Protein AF-A0A9D2JQI9-F1 (afdb_monomer)

Sequence (299 aa):
MRRACGLTAAQIVGAAPADQSVIAAEGVASFRVGSALSEFVYFKNVTFGDKVVTEGKKGYYTYTMTGTGTEVLTATAGEKTASITLVYEGAPTLDGTVSADEYEHSFSFSTAGAGKDDNDYATVTIDWIERTDAIYIAFKVSENTAKTLTNAGSGNQGTAGVNFVISNAGFETADYYRAYASGLARSRYDFGGGSYVPGTPAALDNMKGSEALPASGETATGITEYVLEWKISFADFGVDSADGLYFLFGWINSGSADRVYDKTDGTVKSTDSVIATLDNYLTIADMLALEAAQAGQEA

Foldseek 3Di:
DDDPPDDDPVNLVVWAFEADEFEDEQQKTKDFRATPVDPLRGAAPWDFPPADWDADPPRIIIHGHPDQAWDWTWTDRPPHTYIYIYGYDYQADQQFDDDPVNADFKFKAKQQPVAPDRQFIKIWMWGWHWHQFWIKIKIKIFTSDKWKFDQDDWDDDTFAFKKKWKAQPALQQIWIWTAHLLQWIFIDGGPPDDDDGTDRTDHDPFKGHHNPDDNHDDMDIRHRIIMIMGIDGCVVRVHRTLQSMWMWIFGRHDPDATWTQFLVVRHIDHCVVRSRGSNRTDGPVSSVVNRVVVVVVVD

Secondary structure (DSSP, 8-state):
-----PPPHHHHHH-----EEEEEETTEEEEEEEETTEEEEEESS-B-TTS--EE-GGGEEEEE-SSSSEEEEEEEETTEEEEEEEEEE-----SS---TTS-SEEEEEE-TTSSSSTT--EEEEEEEEE-SSEEEEEEEEEEEEEEEEE-SSSSS---SEEEEEEESS-GGG-EEEEEETTSEEEEE---SSPPP-----EE-TTEEE-TTS-SSS-EEEEEEEEEEEEEEEGGGGT-SSGGG-EEEEEE--TTS--EEEETTTTEEEEHHHHTT-GGGSBPHHHHHHHHHHHHHHH-

Structure (mmCIF, N/CA/C/O backbone):
data_AF-A0A9D2JQI9-F1
#
_entry.id   AF-A0A9D2JQI9-F1
#
loop_
_atom_site.group_PDB
_atom_site.id
_atom_site.type_symbol
_atom_site.label_atom_id
_atom_site.label_alt_id
_atom_site.label_comp_id
_atom_site.label_asym_id
_atom_site.label_entity_id
_atom_site.label_seq_id
_atom_site.pdbx_PDB_ins_code
_atom_site.Cartn_x
_atom_site.Cartn_y
_atom_site.Cartn_z
_atom_site.occupancy
_atom_site.B_iso_or_equiv
_atom_site.auth_seq_id
_atom_site.auth_comp_id
_atom_site.auth_asym_id
_atom_site.auth_atom_id
_atom_site.pdbx_PDB_model_num
ATOM 1 N N . MET A 1 1 ? 9.012 -17.398 42.152 1.00 40.41 1 MET A N 1
ATOM 2 C CA . MET A 1 1 ? 7.658 -17.652 41.609 1.00 40.41 1 MET A CA 1
ATOM 3 C C . MET A 1 1 ? 6.702 -16.582 42.121 1.00 40.41 1 MET A C 1
ATOM 5 O O . MET A 1 1 ? 6.293 -16.648 43.274 1.00 40.41 1 MET A O 1
ATOM 9 N N . ARG A 1 2 ? 6.392 -15.561 41.312 1.00 39.78 2 ARG A N 1
ATOM 10 C CA . ARG A 1 2 ? 5.291 -14.632 41.611 1.00 39.78 2 ARG A CA 1
ATOM 11 C C . ARG A 1 2 ? 3.989 -15.363 41.272 1.00 39.78 2 ARG A C 1
ATOM 13 O O . ARG A 1 2 ? 3.844 -15.830 40.148 1.00 39.78 2 ARG A O 1
ATOM 20 N N . ARG A 1 3 ? 3.093 -15.539 42.247 1.00 41.78 3 ARG A N 1
ATOM 21 C CA . ARG A 1 3 ? 1.747 -16.073 41.993 1.00 41.78 3 ARG A CA 1
ATOM 22 C C . ARG A 1 3 ? 1.031 -15.111 41.046 1.00 41.78 3 ARG A C 1
ATOM 24 O O . ARG A 1 3 ? 0.985 -13.919 41.338 1.00 41.78 3 ARG A O 1
ATOM 31 N N . ALA A 1 4 ? 0.473 -15.624 39.952 1.00 45.72 4 ALA A N 1
ATOM 32 C CA . ALA A 1 4 ? -0.530 -14.896 39.189 1.00 45.72 4 ALA A CA 1
ATOM 33 C C . ALA A 1 4 ? -1.715 -14.637 40.133 1.00 45.72 4 ALA A C 1
ATOM 35 O O . ALA A 1 4 ? -2.399 -15.569 40.558 1.00 45.72 4 ALA A O 1
ATOM 36 N N . CYS A 1 5 ? -1.878 -13.389 40.563 1.00 55.09 5 CYS A N 1
ATOM 37 C CA . CYS A 1 5 ? -3.015 -12.977 41.370 1.00 55.09 5 CYS A CA 1
ATOM 38 C C . CYS A 1 5 ? -4.201 -12.830 40.412 1.00 55.09 5 CYS A C 1
ATOM 40 O O . CYS A 1 5 ? -4.263 -11.863 39.658 1.00 55.09 5 CYS A O 1
ATOM 42 N N . GLY A 1 6 ? -5.082 -13.832 40.363 1.00 71.44 6 GLY A N 1
ATOM 43 C CA . GLY A 1 6 ? -6.319 -13.742 39.589 1.00 71.44 6 GLY A CA 1
ATOM 44 C C . GLY A 1 6 ? -7.222 -12.635 40.138 1.00 71.44 6 GLY A C 1
ATOM 45 O O . GLY A 1 6 ? -7.263 -12.411 41.349 1.00 71.44 6 GLY A O 1
ATOM 46 N N . LEU A 1 7 ? -7.940 -11.944 39.250 1.00 79.94 7 LEU A N 1
ATOM 47 C CA . LEU A 1 7 ? -8.923 -10.931 39.635 1.00 79.94 7 LEU A CA 1
ATOM 48 C C . LEU A 1 7 ? -10.012 -11.560 40.513 1.00 79.94 7 LEU A C 1
ATOM 50 O O . LEU A 1 7 ? -10.577 -12.603 40.183 1.00 79.94 7 LEU A O 1
ATOM 54 N N . THR A 1 8 ? -10.322 -10.921 41.636 1.00 84.81 8 THR A N 1
ATOM 55 C CA . THR A 1 8 ? -11.419 -11.347 42.511 1.00 84.81 8 THR A CA 1
ATOM 56 C C . THR A 1 8 ? -12.768 -10.905 41.945 1.00 84.81 8 THR A C 1
ATOM 58 O O . THR A 1 8 ? -12.873 -9.880 41.271 1.00 84.81 8 THR A O 1
ATOM 61 N N . ALA A 1 9 ? -13.838 -11.630 42.284 1.00 79.75 9 ALA A N 1
ATOM 62 C CA . ALA A 1 9 ? -15.199 -11.243 41.907 1.00 79.75 9 ALA A CA 1
ATOM 63 C C . ALA A 1 9 ? -15.562 -9.827 42.396 1.00 79.75 9 ALA A C 1
ATOM 65 O O . ALA A 1 9 ? -16.211 -9.077 41.676 1.00 79.75 9 ALA A O 1
ATOM 66 N N . ALA A 1 10 ? -15.084 -9.429 43.580 1.00 83.19 10 ALA A N 1
ATOM 67 C CA . ALA A 1 10 ? -15.290 -8.084 44.112 1.00 83.19 10 ALA A CA 1
ATOM 68 C C . ALA A 1 10 ? -14.613 -7.002 43.253 1.00 83.19 10 ALA A C 1
ATOM 70 O O . ALA A 1 10 ? -15.207 -5.954 43.015 1.00 83.19 10 ALA A O 1
ATOM 71 N N . GLN A 1 11 ? -13.408 -7.267 42.735 1.00 85.12 11 GLN A N 1
ATOM 72 C CA . GLN A 1 11 ? -12.735 -6.358 41.801 1.00 85.12 11 GLN A CA 1
ATOM 73 C C . GLN A 1 11 ? -13.503 -6.247 40.480 1.00 85.12 11 GLN A C 1
ATOM 75 O O . GLN A 1 11 ? -13.670 -5.142 39.977 1.00 85.12 11 GLN A O 1
ATOM 80 N N . ILE A 1 12 ? -14.029 -7.358 39.954 1.00 82.94 12 ILE A N 1
ATOM 81 C CA . ILE A 1 12 ? -14.822 -7.358 38.714 1.00 82.94 12 ILE A CA 1
ATOM 82 C C . ILE A 1 12 ? -16.137 -6.586 38.899 1.00 82.94 12 ILE A C 1
ATOM 84 O O . ILE A 1 12 ? -16.488 -5.768 38.056 1.00 82.94 12 ILE A O 1
ATOM 88 N N . VAL A 1 13 ? -16.842 -6.781 40.017 1.00 82.94 13 VAL A N 1
ATOM 89 C CA . VAL A 1 13 ? -18.080 -6.039 40.334 1.00 82.94 13 VAL A CA 1
ATOM 90 C C . VAL A 1 13 ? -17.800 -4.547 40.553 1.00 82.94 13 VAL A C 1
ATOM 92 O O . VAL A 1 13 ? -18.602 -3.696 40.176 1.00 82.94 13 VAL A O 1
ATOM 95 N N . GLY A 1 14 ? -16.646 -4.213 41.133 1.00 84.06 14 GLY A N 1
ATOM 96 C CA . GLY A 1 14 ? -16.204 -2.835 41.343 1.00 84.06 14 GLY A CA 1
ATOM 97 C C . GLY A 1 14 ? -15.706 -2.121 40.082 1.00 84.06 14 GLY A C 1
ATOM 98 O O . GLY A 1 14 ? -15.517 -0.903 40.130 1.00 84.06 14 GLY A O 1
ATOM 99 N N . ALA A 1 15 ? -15.524 -2.833 38.965 1.00 90.44 15 ALA A N 1
ATOM 100 C CA . ALA A 1 15 ? -14.971 -2.299 37.724 1.00 90.44 15 ALA A CA 1
ATOM 101 C C . ALA A 1 15 ? -15.716 -1.049 37.241 1.00 90.44 15 ALA A C 1
ATOM 103 O O . ALA A 1 15 ? -16.944 -0.960 37.331 1.00 90.44 15 ALA A O 1
ATOM 104 N N . ALA A 1 16 ? -14.972 -0.084 36.710 1.00 93.81 16 ALA A N 1
ATOM 105 C CA . ALA A 1 16 ? -15.513 1.089 36.035 1.00 93.81 16 ALA A CA 1
ATOM 106 C C . ALA A 1 16 ? -15.131 1.049 34.550 1.00 93.81 16 ALA A C 1
ATOM 108 O O . ALA A 1 16 ? -14.051 0.533 34.241 1.00 93.81 16 ALA A O 1
ATOM 109 N N . PRO A 1 17 ? -15.992 1.559 33.649 1.00 96.38 17 PRO A N 1
ATOM 110 C CA . PRO A 1 17 ? -15.577 1.820 32.282 1.00 96.38 17 PRO A CA 1
ATOM 111 C C . PRO A 1 17 ? -14.404 2.807 32.303 1.00 96.38 17 PRO A C 1
ATOM 113 O O . PRO A 1 17 ? -14.346 3.682 33.168 1.00 96.38 17 PRO A O 1
ATOM 116 N N . ALA A 1 18 ? -13.454 2.626 31.394 1.00 96.31 18 ALA A N 1
ATOM 117 C CA . ALA A 1 18 ? -12.280 3.482 31.274 1.00 96.31 18 ALA A CA 1
ATOM 118 C C . ALA A 1 18 ? -12.330 4.299 29.983 1.00 96.31 18 ALA A C 1
ATOM 120 O O . ALA A 1 18 ? -12.855 3.831 28.970 1.00 96.31 18 ALA A O 1
ATOM 121 N N . ASP A 1 19 ? -11.770 5.508 30.037 1.00 97.19 19 ASP A N 1
ATOM 122 C CA . ASP A 1 19 ? -11.556 6.323 28.846 1.00 97.19 19 ASP A CA 1
ATOM 123 C C . ASP A 1 19 ? -10.611 5.595 27.883 1.00 97.19 19 ASP A C 1
ATOM 125 O O . ASP A 1 19 ? -9.640 4.961 28.309 1.00 97.19 19 ASP A O 1
ATOM 129 N N . GLN A 1 20 ? -10.886 5.681 26.584 1.00 95.75 20 GLN A N 1
ATOM 130 C CA . GLN A 1 20 ? -10.080 5.024 25.554 1.00 95.75 20 GLN A CA 1
ATOM 131 C C . GLN A 1 20 ? -10.146 5.770 24.222 1.00 95.75 20 GLN A C 1
ATOM 133 O O . GLN A 1 20 ? -11.127 6.456 23.929 1.00 95.75 20 GLN A O 1
ATOM 138 N N . SER A 1 21 ? -9.104 5.593 23.411 1.00 96.38 21 SER A N 1
ATOM 139 C CA . SER A 1 21 ? -9.048 6.061 22.026 1.00 96.38 21 SER A CA 1
ATOM 140 C C . SER A 1 21 ? -9.252 4.886 21.074 1.00 96.38 21 SER A C 1
ATOM 142 O O . SER A 1 21 ? -8.734 3.798 21.326 1.00 96.38 21 SER A O 1
ATOM 144 N N . VAL A 1 22 ? -10.009 5.093 20.002 1.00 94.75 22 VAL A N 1
ATOM 145 C CA . VAL A 1 22 ? -10.332 4.082 18.989 1.00 94.75 22 VAL A CA 1
ATOM 146 C C . VAL A 1 22 ? -10.164 4.710 17.612 1.00 94.75 22 VAL A C 1
ATOM 148 O O . VAL A 1 22 ? -10.691 5.792 17.358 1.00 94.75 22 VAL A O 1
ATOM 151 N N . ILE A 1 23 ? -9.458 4.017 16.724 1.00 92.31 23 ILE A N 1
ATOM 152 C CA . ILE A 1 23 ? -9.387 4.399 15.316 1.00 92.31 23 ILE A CA 1
ATOM 153 C C . ILE A 1 23 ? -10.676 3.971 14.617 1.00 92.31 23 ILE A C 1
ATOM 155 O O . ILE A 1 23 ? -11.145 2.840 14.771 1.00 92.31 23 ILE A O 1
ATOM 159 N N . ALA A 1 24 ? -11.272 4.904 13.887 1.00 91.38 24 ALA A N 1
ATOM 160 C CA . ALA A 1 24 ? -12.452 4.681 13.076 1.00 91.38 24 ALA A CA 1
ATOM 161 C C . ALA A 1 24 ? -12.041 4.696 11.603 1.00 91.38 24 ALA A C 1
ATOM 163 O O . ALA A 1 24 ? -12.098 5.743 10.949 1.00 91.38 24 ALA A O 1
ATOM 164 N N . ALA A 1 25 ? -11.616 3.533 11.111 1.00 85.31 25 ALA A N 1
ATOM 165 C CA . ALA A 1 25 ? -11.254 3.344 9.714 1.00 85.31 25 ALA A CA 1
ATOM 166 C C . ALA A 1 25 ? -12.463 3.665 8.826 1.00 85.31 25 ALA A C 1
ATOM 168 O O . ALA A 1 25 ? -13.558 3.132 9.024 1.00 85.31 25 ALA A O 1
ATOM 169 N N . GLU A 1 26 ? -12.281 4.610 7.908 1.00 87.62 26 GLU A N 1
ATOM 170 C CA . GLU A 1 26 ? -13.321 5.143 7.018 1.00 87.62 26 GLU A CA 1
ATOM 171 C C . GLU A 1 26 ? -14.558 5.646 7.782 1.00 87.62 26 GLU A C 1
ATOM 173 O O . GLU A 1 26 ? -15.697 5.596 7.315 1.00 87.62 26 GLU A O 1
ATOM 178 N N . GLY A 1 27 ? -14.333 6.131 9.006 1.00 90.19 27 GLY A N 1
ATOM 179 C CA . GLY A 1 27 ? -15.379 6.612 9.896 1.00 90.19 27 GLY A CA 1
ATOM 180 C C . GLY A 1 27 ? -16.191 5.512 10.576 1.00 90.19 27 GLY A C 1
ATOM 181 O O . GLY A 1 27 ? -17.167 5.838 11.248 1.00 90.19 27 GLY A O 1
ATOM 182 N N . VAL A 1 28 ? -15.816 4.235 10.472 1.00 91.88 28 VAL A N 1
ATOM 183 C CA . VAL A 1 28 ? -16.470 3.139 11.202 1.00 91.88 28 VAL A CA 1
ATOM 184 C C . VAL A 1 28 ? -15.564 2.638 12.322 1.00 91.88 28 VAL A C 1
ATOM 186 O O . VAL A 1 28 ? -14.495 2.083 12.096 1.00 91.88 28 VAL A O 1
ATOM 189 N N . ALA A 1 29 ? -16.018 2.800 13.562 1.00 94.12 29 ALA A N 1
ATOM 190 C CA . ALA A 1 29 ? -15.328 2.301 14.744 1.00 94.12 29 ALA A CA 1
ATOM 191 C C . ALA A 1 29 ? -15.939 0.976 15.213 1.00 94.12 29 ALA A C 1
ATOM 193 O O . ALA A 1 29 ? -17.161 0.858 15.332 1.00 94.12 29 ALA A O 1
ATOM 194 N N . SER A 1 30 ? -15.088 0.011 15.569 1.00 94.88 30 SER A N 1
ATOM 195 C CA . SER A 1 30 ? -15.471 -1.217 16.276 1.00 94.88 30 SER A CA 1
ATOM 196 C C . SER A 1 30 ? -14.655 -1.343 17.558 1.00 94.88 30 SER A C 1
ATOM 198 O O . SER A 1 30 ? -13.431 -1.432 17.518 1.00 94.88 30 SER A O 1
ATOM 200 N N . PHE A 1 31 ? -15.315 -1.327 18.715 1.00 96.06 31 PHE A N 1
ATOM 201 C CA . PHE A 1 31 ? -14.626 -1.263 20.007 1.00 96.06 31 PHE A CA 1
ATOM 202 C C . PHE A 1 31 ? -15.374 -1.989 21.119 1.00 96.06 31 PHE A C 1
ATOM 204 O O . PHE A 1 31 ? -16.558 -2.281 21.020 1.00 96.06 31 PHE A O 1
ATOM 211 N N . ARG A 1 32 ? -14.690 -2.254 22.230 1.00 96.81 32 ARG A N 1
ATOM 212 C CA . ARG A 1 32 ? -15.318 -2.643 23.500 1.00 96.81 32 ARG A CA 1
ATOM 213 C C . ARG A 1 32 ? -15.167 -1.508 24.486 1.00 96.81 32 ARG A C 1
ATOM 215 O O . ARG A 1 32 ? -14.129 -0.868 24.482 1.00 96.81 32 ARG A O 1
ATOM 222 N N . VAL A 1 33 ? -16.141 -1.303 25.366 1.00 96.62 33 VAL A N 1
ATOM 223 C CA . VAL A 1 33 ? -15.960 -0.397 26.509 1.00 96.62 33 VAL A CA 1
ATOM 224 C C . VAL A 1 33 ? -15.213 -1.168 27.591 1.00 96.62 33 VAL A C 1
ATOM 226 O O . VAL A 1 33 ? -15.795 -2.048 28.232 1.00 96.62 33 VAL A O 1
ATOM 229 N N . GLY A 1 34 ? -13.911 -0.911 27.711 1.00 94.25 34 GLY A N 1
ATOM 230 C CA . GLY A 1 34 ? -13.005 -1.634 28.603 1.00 94.25 34 GLY A CA 1
ATOM 231 C C . GLY A 1 34 ? -12.991 -1.114 30.040 1.00 94.25 34 GLY A C 1
ATOM 232 O O . GLY A 1 34 ? -13.729 -0.203 30.412 1.00 94.25 34 GLY A O 1
ATOM 233 N N . SER A 1 35 ? -12.123 -1.706 30.857 1.00 93.81 35 SER A N 1
ATOM 234 C CA . SER A 1 35 ? -11.840 -1.301 32.236 1.00 93.81 35 SER A CA 1
ATOM 235 C C . SER A 1 35 ? -10.335 -1.213 32.457 1.00 93.81 35 SER A C 1
ATOM 237 O O . SER A 1 35 ? -9.587 -2.064 31.980 1.00 93.81 35 SER A O 1
ATOM 239 N N . ALA A 1 36 ? -9.892 -0.267 33.287 1.00 91.19 36 ALA A N 1
ATOM 240 C CA . ALA A 1 36 ? -8.492 -0.168 33.708 1.00 91.19 36 ALA A CA 1
ATOM 241 C C . ALA A 1 36 ? -8.007 -1.390 34.523 1.00 91.19 36 ALA A C 1
ATOM 243 O O . ALA A 1 36 ? -6.816 -1.527 34.789 1.00 91.19 36 ALA A O 1
ATOM 244 N N . LEU A 1 37 ? -8.915 -2.280 34.945 1.00 89.62 37 LEU A N 1
ATOM 245 C CA . LEU A 1 37 ? -8.562 -3.500 35.675 1.00 89.62 37 LEU A CA 1
ATOM 246 C C . LEU A 1 37 ? -7.870 -4.552 34.800 1.00 89.62 37 LEU A C 1
ATOM 248 O O . LEU A 1 37 ? -7.009 -5.272 35.301 1.00 89.62 37 LEU A O 1
ATOM 252 N N . SER A 1 38 ? -8.305 -4.711 33.547 1.00 87.00 38 SER A N 1
ATOM 253 C CA . SER A 1 38 ? -7.790 -5.709 32.601 1.00 87.00 38 SER A CA 1
ATOM 254 C C . SER A 1 38 ? -8.452 -5.544 31.232 1.00 87.00 38 SER A C 1
ATOM 256 O O . SER A 1 38 ? -9.657 -5.313 31.156 1.00 87.00 38 SER A O 1
ATOM 258 N N . GLU A 1 39 ? -7.693 -5.796 30.164 1.00 83.44 39 GLU A N 1
ATOM 259 C CA . GLU A 1 39 ? -8.178 -5.872 28.774 1.00 83.44 39 GLU A CA 1
ATOM 260 C C . GLU A 1 39 ? -9.305 -6.903 28.552 1.00 83.44 39 GLU A C 1
ATOM 262 O O . GLU A 1 39 ? -10.098 -6.793 27.616 1.00 83.44 39 GLU A O 1
ATOM 267 N N . PHE A 1 40 ? -9.417 -7.904 29.432 1.00 86.69 40 PHE A N 1
ATOM 268 C CA . PHE A 1 40 ? -10.441 -8.946 29.344 1.00 86.69 40 PHE A CA 1
ATOM 269 C C . PHE A 1 40 ? -11.752 -8.566 30.044 1.00 86.69 40 PHE A C 1
ATOM 271 O O . PHE A 1 40 ? -12.741 -9.293 29.920 1.00 86.69 40 PHE A O 1
ATOM 278 N N . VAL A 1 41 ? -11.781 -7.445 30.774 1.00 90.62 41 VAL A N 1
ATOM 279 C CA . VAL A 1 41 ? -12.976 -6.930 31.452 1.00 90.62 41 VAL A CA 1
ATOM 280 C C . VAL A 1 41 ? -13.589 -5.821 30.603 1.00 90.62 41 VAL A C 1
ATOM 282 O O . VAL A 1 41 ? -12.985 -4.772 30.398 1.00 90.62 41 VAL A O 1
ATOM 285 N N . TYR A 1 42 ? -14.815 -6.052 30.139 1.00 94.38 42 TYR A N 1
ATOM 286 C CA . TYR A 1 42 ? -15.561 -5.119 29.299 1.00 94.38 42 TYR A CA 1
ATOM 287 C C . TYR A 1 42 ? -17.035 -5.059 29.700 1.00 94.38 42 TYR A C 1
ATOM 289 O O . TYR A 1 42 ? -17.575 -5.987 30.310 1.00 94.38 42 TYR A O 1
ATOM 297 N N . PHE A 1 43 ? -17.688 -3.962 29.330 1.00 95.44 43 PHE A N 1
ATOM 298 C CA . PHE A 1 43 ? -19.073 -3.673 29.685 1.00 95.44 43 PHE A CA 1
ATOM 299 C C . PHE A 1 43 ? -20.021 -3.941 28.511 1.00 95.44 43 PHE A C 1
ATOM 301 O O . PHE A 1 43 ? -19.772 -3.539 27.375 1.00 95.44 43 PHE A O 1
ATOM 308 N N . LYS A 1 44 ? -21.134 -4.617 28.806 1.00 95.44 44 LYS A N 1
ATOM 309 C CA . LYS A 1 44 ? -22.259 -4.869 27.890 1.00 95.44 44 LYS A CA 1
ATOM 310 C C . LYS A 1 44 ? -23.451 -3.977 28.242 1.00 95.44 44 LYS A C 1
ATOM 312 O O . LYS A 1 44 ? -23.546 -3.549 29.392 1.00 95.44 44 LYS A O 1
ATOM 317 N N . ASN A 1 45 ? -24.381 -3.780 27.308 1.00 94.56 45 ASN A N 1
ATOM 318 C CA . ASN A 1 45 ? -25.551 -2.908 27.452 1.00 94.56 45 ASN A CA 1
ATOM 319 C C . ASN A 1 45 ? -25.182 -1.464 27.846 1.00 94.56 45 ASN A C 1
ATOM 321 O O . ASN A 1 45 ? -25.878 -0.833 28.642 1.00 94.56 45 ASN A O 1
ATOM 325 N N . VAL A 1 46 ? -24.053 -0.961 27.341 1.00 96.94 46 VAL A N 1
ATOM 326 C CA . VAL A 1 46 ? -23.624 0.428 27.544 1.00 96.94 46 VAL A CA 1
ATOM 327 C C . VAL A 1 46 ? -24.460 1.348 26.659 1.00 96.94 46 VAL A C 1
ATOM 329 O O . VAL A 1 46 ? -24.694 1.047 25.491 1.00 96.94 46 VAL A O 1
ATOM 332 N N . THR A 1 47 ? -24.889 2.485 27.202 1.00 96.62 47 THR A N 1
ATOM 333 C CA . THR A 1 47 ? -25.610 3.519 26.443 1.00 96.62 47 THR A CA 1
ATOM 334 C C . THR A 1 47 ? -24.688 4.673 26.071 1.00 96.62 47 THR A C 1
ATOM 336 O O . THR A 1 47 ? -23.820 5.037 26.864 1.00 96.62 47 THR A O 1
ATOM 339 N N . PHE A 1 48 ? -24.927 5.294 24.914 1.00 96.81 48 PHE A N 1
ATOM 340 C CA . PHE A 1 48 ? -24.085 6.361 24.355 1.00 96.81 48 PHE A CA 1
ATOM 341 C C . PHE A 1 48 ? -24.862 7.667 24.119 1.00 96.81 48 PHE A C 1
ATOM 343 O O . PHE A 1 48 ? -24.660 8.362 23.127 1.00 96.81 48 PHE A O 1
ATOM 350 N N . GLY A 1 49 ? -25.785 7.994 25.029 1.00 91.00 49 GLY A N 1
ATOM 351 C CA . GLY A 1 49 ? -26.643 9.172 24.901 1.00 91.00 49 GLY A CA 1
ATOM 352 C C . GLY A 1 49 ? -27.608 9.056 23.719 1.00 91.00 49 GLY A C 1
ATOM 353 O O . GLY A 1 49 ? -28.355 8.085 23.621 1.00 91.00 49 GLY A O 1
ATOM 354 N N . ASP A 1 50 ? -27.599 10.060 22.844 1.00 91.62 50 ASP A N 1
ATOM 355 C CA . ASP A 1 50 ? -28.407 10.148 21.621 1.00 91.62 50 ASP A CA 1
ATOM 356 C C . ASP A 1 50 ? -27.754 9.475 20.400 1.00 91.62 50 ASP A C 1
ATOM 358 O O . ASP A 1 50 ? -28.362 9.389 19.331 1.00 91.62 50 ASP A O 1
ATOM 362 N N . LYS A 1 51 ? -26.522 8.978 20.547 1.00 93.19 51 LYS A N 1
ATOM 363 C CA . LYS A 1 51 ? -25.760 8.363 19.462 1.00 93.19 51 LYS A CA 1
ATOM 364 C C . LYS A 1 51 ? -26.255 6.950 19.172 1.00 93.19 51 LYS A C 1
ATOM 366 O O . LYS A 1 51 ? -26.461 6.137 20.074 1.00 93.19 51 LYS A O 1
ATOM 371 N N . VAL A 1 52 ? -26.401 6.640 17.885 1.00 94.06 52 VAL A N 1
ATOM 372 C CA . VAL A 1 52 ? -26.816 5.313 17.418 1.00 94.06 52 VAL A CA 1
ATOM 373 C C . VAL A 1 52 ? -25.598 4.395 17.390 1.00 94.06 52 VAL A C 1
ATOM 375 O O . VAL A 1 52 ? -24.824 4.401 16.438 1.00 94.06 52 VAL A O 1
ATOM 378 N N . VAL A 1 53 ? -25.433 3.606 18.449 1.00 96.56 53 VAL A N 1
ATOM 379 C CA . VAL A 1 53 ? -24.359 2.614 18.584 1.00 96.56 53 VAL A CA 1
ATOM 380 C C . VAL A 1 53 ? -24.973 1.218 18.618 1.00 96.56 53 VAL A C 1
ATOM 382 O O . VAL A 1 53 ? -25.913 0.966 19.372 1.00 96.56 53 VAL A O 1
ATOM 385 N N . THR A 1 54 ? -24.445 0.300 17.810 1.00 96.81 54 THR A N 1
ATOM 386 C CA . THR A 1 54 ? -24.948 -1.080 17.732 1.00 96.81 54 THR A CA 1
ATOM 387 C C . THR A 1 54 ? -24.096 -2.003 18.594 1.00 96.81 54 THR A C 1
ATOM 389 O O . THR A 1 54 ? -22.896 -2.113 18.357 1.00 96.81 54 THR A O 1
ATOM 392 N N . GLU A 1 55 ? -24.694 -2.700 19.565 1.00 96.56 55 GLU A N 1
ATOM 393 C CA . GLU A 1 55 ? -24.001 -3.754 20.321 1.00 96.56 55 GLU A CA 1
ATOM 394 C C . GLU A 1 55 ? -24.061 -5.096 19.572 1.00 96.56 55 GLU A C 1
ATOM 396 O O . GLU A 1 55 ? -25.130 -5.646 19.300 1.00 96.56 55 GLU A O 1
ATOM 401 N N . GLY A 1 56 ? -22.890 -5.644 19.265 1.00 91.44 56 GLY A N 1
ATOM 402 C CA . GLY A 1 56 ? -22.689 -6.949 18.655 1.00 91.44 56 GLY A CA 1
ATOM 403 C C . GLY A 1 56 ? -22.320 -8.053 19.652 1.00 91.44 56 GLY A C 1
ATOM 404 O O . GLY A 1 56 ? -22.481 -7.974 20.875 1.00 91.44 56 GLY A O 1
ATOM 405 N N . LYS A 1 57 ? -21.798 -9.161 19.116 1.00 90.06 57 LYS A N 1
ATOM 406 C CA . LYS A 1 57 ? -21.382 -10.309 19.935 1.00 90.06 57 LYS A CA 1
ATOM 407 C C . LYS A 1 57 ? -20.197 -9.937 20.825 1.00 90.06 57 LYS A C 1
ATOM 409 O O . LYS A 1 57 ? -19.336 -9.145 20.463 1.00 90.06 57 LYS A O 1
ATOM 414 N N . LYS A 1 58 ? -20.125 -10.582 21.994 1.00 88.25 58 LYS A N 1
ATOM 415 C CA . LYS A 1 58 ? -19.025 -10.425 22.957 1.00 88.25 58 LYS A CA 1
ATOM 416 C C . LYS A 1 58 ? -18.754 -8.955 23.357 1.00 88.25 58 LYS A C 1
ATOM 418 O O . LYS A 1 58 ? -17.602 -8.618 23.607 1.00 88.25 58 LYS A O 1
ATOM 423 N N . GLY A 1 59 ? -19.788 -8.107 23.415 1.00 90.44 59 GLY A N 1
ATOM 424 C CA . GLY A 1 59 ? -19.699 -6.727 23.915 1.00 90.44 59 GLY A CA 1
ATOM 425 C C . GLY A 1 59 ? -18.952 -5.750 23.008 1.00 90.44 59 GLY A C 1
ATOM 426 O O . GLY A 1 59 ? -18.485 -4.728 23.500 1.00 90.44 59 GLY A O 1
ATOM 427 N N . TYR A 1 60 ? -18.788 -6.082 21.724 1.00 95.56 60 TYR A N 1
ATOM 428 C CA . TYR A 1 60 ? -18.327 -5.115 20.731 1.00 95.56 60 TYR A CA 1
ATOM 429 C C . TYR A 1 60 ? -19.445 -4.139 20.388 1.00 95.56 60 TYR A C 1
ATOM 431 O O . TYR A 1 60 ? -20.599 -4.539 20.272 1.00 95.56 60 TYR A O 1
ATOM 439 N N . TYR A 1 61 ? -19.080 -2.885 20.195 1.00 97.75 61 TYR A N 1
ATOM 440 C CA . TYR A 1 61 ? -19.930 -1.793 19.773 1.00 97.75 61 TYR A CA 1
ATOM 441 C C . TYR A 1 61 ? -19.431 -1.282 18.431 1.00 97.75 61 TYR A C 1
ATOM 443 O O . TYR A 1 61 ? -18.224 -1.115 18.245 1.00 97.75 61 TYR A O 1
ATOM 451 N N . THR A 1 62 ? -20.362 -1.024 17.521 1.00 97.00 62 THR A N 1
ATOM 452 C CA . THR A 1 62 ? -20.081 -0.406 16.226 1.00 97.00 62 THR A CA 1
ATOM 453 C C . THR A 1 62 ? -20.738 0.961 16.160 1.00 97.00 62 THR A C 1
ATOM 455 O O . THR A 1 62 ? -21.914 1.105 16.512 1.00 97.00 62 THR A O 1
ATOM 458 N N . TYR A 1 63 ? -19.981 1.952 15.701 1.00 96.94 63 TYR A N 1
ATOM 459 C CA . TYR A 1 63 ? -20.447 3.318 15.504 1.00 96.94 63 TYR A CA 1
ATOM 460 C C . TYR A 1 63 ? -19.890 3.894 14.203 1.00 96.94 63 TYR A C 1
ATOM 462 O O . TYR A 1 63 ? -18.703 3.741 13.922 1.00 96.94 63 TYR A O 1
ATOM 470 N N . THR A 1 64 ? -20.743 4.579 13.446 1.00 95.88 64 THR A N 1
ATOM 471 C CA . THR A 1 64 ? -20.340 5.365 12.277 1.00 95.88 64 THR A CA 1
ATOM 472 C C . THR A 1 64 ? -20.240 6.829 12.682 1.00 95.88 64 THR A C 1
ATOM 474 O O . THR A 1 64 ? -21.219 7.417 13.142 1.00 95.88 64 THR A O 1
ATOM 477 N N . MET A 1 65 ? -19.055 7.403 12.514 1.00 94.88 65 MET A N 1
ATOM 478 C CA . MET A 1 65 ? -18.764 8.800 12.796 1.00 94.88 65 MET A CA 1
ATOM 479 C C . MET A 1 65 ? -19.577 9.735 11.911 1.00 94.88 65 MET A C 1
ATOM 481 O O . MET A 1 65 ? -19.926 9.425 10.773 1.00 94.88 65 MET A O 1
ATOM 485 N N . THR A 1 66 ? -19.854 10.921 12.445 1.00 92.44 66 THR A N 1
ATOM 486 C CA . THR A 1 66 ? -20.620 11.957 11.734 1.00 92.44 66 THR A CA 1
ATOM 487 C C . THR A 1 66 ? -19.754 12.873 10.861 1.00 92.44 66 THR A C 1
ATOM 489 O O . THR A 1 66 ? -20.293 13.674 10.098 1.00 92.44 66 THR A O 1
ATOM 492 N N . GLY A 1 67 ? -18.424 12.760 10.947 1.00 89.31 67 GLY A N 1
ATOM 493 C CA . GLY A 1 67 ? -17.463 13.559 10.186 1.00 89.31 67 GLY A CA 1
ATOM 494 C C . GLY A 1 67 ? -16.041 12.991 10.238 1.00 89.31 67 GLY A C 1
ATOM 495 O O . GLY A 1 67 ? -15.806 11.945 10.837 1.00 89.31 67 GLY A O 1
ATOM 496 N N . THR A 1 68 ? -15.092 13.705 9.625 1.00 87.12 68 THR A N 1
ATOM 497 C CA . THR A 1 68 ? -13.722 13.232 9.344 1.00 87.12 68 THR A CA 1
ATOM 498 C C . THR A 1 68 ? -12.661 13.722 10.343 1.00 87.12 68 THR A C 1
ATOM 500 O O . THR A 1 68 ? -11.503 13.915 9.986 1.00 87.12 68 THR A O 1
ATOM 503 N N . GLY A 1 69 ? -13.059 14.007 11.584 1.00 89.81 69 GLY A N 1
ATOM 504 C CA . GLY A 1 69 ? -12.174 14.514 12.640 1.00 89.81 69 GLY A CA 1
ATOM 505 C C . GLY A 1 69 ? -12.173 13.613 13.870 1.00 89.81 69 GLY A C 1
ATOM 506 O O . GLY A 1 69 ? -12.319 12.400 13.770 1.00 89.81 69 GLY A O 1
ATOM 507 N N . THR A 1 70 ? -12.046 14.205 15.055 1.00 94.75 70 THR A N 1
ATOM 508 C CA . THR A 1 70 ? -12.273 13.491 16.316 1.00 94.75 70 THR A CA 1
ATOM 509 C C . THR A 1 70 ? -13.734 13.614 16.742 1.00 94.75 70 THR A C 1
ATOM 511 O O . THR A 1 70 ? -14.294 14.710 16.740 1.00 94.75 70 THR A O 1
ATOM 514 N N . GLU A 1 71 ? -14.341 12.510 17.169 1.00 96.25 71 GLU A N 1
ATOM 515 C CA . GLU A 1 71 ? -15.653 12.494 17.822 1.00 96.25 71 GLU A CA 1
ATOM 516 C C . GLU A 1 71 ? -15.539 11.812 19.187 1.00 96.25 71 GLU A C 1
ATOM 518 O O . GLU A 1 71 ? -14.798 10.851 19.340 1.00 96.25 71 GLU A O 1
ATOM 523 N N . VAL A 1 72 ? -16.255 12.297 20.202 1.00 96.69 72 VAL A N 1
ATOM 524 C CA . VAL A 1 72 ? -16.232 11.693 21.542 1.00 96.69 72 VAL A CA 1
ATOM 525 C C . VAL A 1 72 ? -17.612 11.148 21.873 1.00 96.69 72 VAL A C 1
ATOM 527 O O . VAL A 1 72 ? -18.594 11.891 21.872 1.00 96.69 72 VAL A O 1
ATOM 530 N N . LEU A 1 73 ? -17.682 9.856 22.191 1.00 97.50 73 LEU A N 1
ATOM 531 C CA . LEU A 1 73 ? -18.884 9.222 22.725 1.00 97.50 73 LEU A CA 1
ATOM 532 C C . LEU A 1 73 ? -18.797 9.137 24.250 1.00 97.50 73 LEU A C 1
ATOM 534 O O . LEU A 1 73 ? -17.783 8.706 24.797 1.00 97.50 73 LEU A O 1
ATOM 538 N N . THR A 1 74 ? -19.880 9.470 24.950 1.00 97.38 74 THR A N 1
ATOM 539 C CA . THR A 1 74 ? -19.987 9.232 26.397 1.00 97.38 74 THR A CA 1
ATOM 540 C C . THR A 1 74 ? -20.614 7.864 26.651 1.00 97.38 74 THR A C 1
ATOM 542 O O . THR A 1 74 ? -21.831 7.702 26.585 1.00 97.38 74 THR A O 1
ATOM 545 N N . ALA A 1 75 ? -19.780 6.873 26.953 1.00 97.38 75 ALA A N 1
ATOM 546 C CA . ALA A 1 75 ? -20.195 5.537 27.362 1.00 97.38 75 ALA A CA 1
ATOM 547 C C . ALA A 1 75 ? -20.739 5.565 28.795 1.00 97.38 75 ALA A C 1
ATOM 549 O O . ALA A 1 75 ? -20.037 5.989 29.708 1.00 97.38 75 ALA A O 1
ATOM 550 N N . THR A 1 76 ? -21.957 5.070 29.012 1.00 97.25 76 THR A N 1
ATOM 551 C CA . THR A 1 76 ? -22.577 4.966 30.344 1.00 97.25 76 THR A CA 1
ATOM 552 C C . THR A 1 76 ? -22.913 3.512 30.677 1.00 97.25 76 THR A C 1
ATOM 554 O O . THR A 1 76 ? -23.715 2.877 29.991 1.00 97.25 76 THR A O 1
ATOM 557 N N . ALA A 1 77 ? -22.300 2.984 31.739 1.00 94.06 77 ALA A N 1
ATOM 558 C CA . ALA A 1 77 ? -22.514 1.638 32.266 1.00 94.06 77 ALA A CA 1
ATOM 559 C C . ALA A 1 77 ? -23.089 1.728 33.691 1.00 94.06 77 ALA A C 1
ATOM 561 O O . ALA A 1 77 ? -22.352 1.860 34.674 1.00 94.06 77 ALA A O 1
ATOM 562 N N . GLY A 1 78 ? -24.419 1.683 33.811 1.00 90.00 78 GLY A N 1
ATOM 563 C CA . GLY A 1 78 ? -25.097 2.006 35.069 1.00 90.00 78 GLY A CA 1
ATOM 564 C C . GLY A 1 78 ? -24.892 3.480 35.428 1.00 90.00 78 GLY A C 1
ATOM 565 O O . GLY A 1 78 ? -25.229 4.351 34.638 1.00 90.00 78 GLY A O 1
ATOM 566 N N . GLU A 1 79 ? -24.318 3.759 36.599 1.00 90.31 79 GLU A N 1
ATOM 567 C CA . GLU A 1 79 ? -24.021 5.128 37.064 1.00 90.31 79 GLU A CA 1
ATOM 568 C C . GLU A 1 79 ? -22.618 5.621 36.670 1.00 90.31 79 GLU A C 1
ATOM 570 O O . GLU A 1 79 ? -22.246 6.753 36.973 1.00 90.31 79 GLU A O 1
ATOM 575 N N . LYS A 1 80 ? -21.804 4.769 36.036 1.00 94.12 80 LYS A N 1
ATOM 576 C CA . LYS A 1 80 ? -20.411 5.083 35.703 1.00 94.12 80 LYS A CA 1
ATOM 577 C C . LYS A 1 80 ? -20.285 5.473 34.239 1.00 94.12 80 LYS A C 1
ATOM 579 O O . LYS A 1 80 ? -20.900 4.844 33.379 1.00 94.12 80 LYS A O 1
ATOM 584 N N . THR A 1 81 ? -19.433 6.452 33.963 1.00 96.31 81 THR A N 1
ATOM 585 C CA . THR A 1 81 ? -19.218 6.982 32.615 1.00 96.31 81 THR A CA 1
ATOM 586 C C . THR A 1 81 ? -17.761 6.888 32.187 1.00 96.31 81 THR A C 1
ATOM 588 O O . THR A 1 81 ? -16.871 6.954 33.032 1.00 96.31 81 THR A O 1
ATOM 591 N N . ALA A 1 82 ? -17.535 6.792 30.880 1.00 97.31 82 ALA A N 1
ATOM 592 C CA . ALA A 1 82 ? -16.232 6.932 30.241 1.00 97.31 82 ALA A CA 1
ATOM 593 C C . ALA A 1 82 ? -16.363 7.649 28.892 1.00 97.31 82 ALA A C 1
ATOM 595 O O . ALA A 1 82 ? -17.429 7.644 28.271 1.00 97.31 82 ALA A O 1
ATOM 596 N N . SER A 1 83 ? -15.270 8.240 28.433 1.00 97.69 83 SER A N 1
ATOM 597 C CA . SER A 1 83 ? -15.143 8.872 27.124 1.00 97.69 83 SER A CA 1
ATOM 598 C C . SER A 1 83 ? -14.491 7.906 26.140 1.00 97.69 83 SER A C 1
ATOM 600 O O . SER A 1 83 ? -13.385 7.419 26.368 1.00 97.69 83 SER A O 1
ATOM 602 N N . ILE A 1 84 ? -15.173 7.640 25.030 1.00 97.94 84 ILE A N 1
ATOM 603 C CA . ILE A 1 84 ? -14.617 6.908 23.893 1.00 97.94 84 ILE A CA 1
ATOM 604 C C . ILE A 1 84 ? -14.271 7.942 22.830 1.00 97.94 84 ILE A C 1
ATOM 606 O O . ILE A 1 84 ? -15.160 8.469 22.160 1.00 97.94 84 ILE A O 1
ATOM 610 N N . THR A 1 85 ? -12.990 8.261 22.713 1.00 97.69 85 THR A N 1
ATOM 611 C CA . THR A 1 85 ? -12.481 9.176 21.694 1.00 97.69 85 THR A CA 1
ATOM 612 C C . THR A 1 85 ? -12.284 8.399 20.403 1.00 97.69 85 THR A C 1
ATOM 614 O O . THR A 1 85 ? -11.468 7.487 20.336 1.00 97.69 85 THR A O 1
ATOM 617 N N . LEU A 1 86 ? -13.052 8.742 19.382 1.00 96.88 86 LEU A N 1
ATOM 618 C CA . LEU A 1 86 ? -12.953 8.185 18.045 1.00 96.88 86 LEU A CA 1
ATOM 619 C C . LEU A 1 86 ? -12.114 9.119 17.188 1.00 96.88 86 LEU A C 1
ATOM 621 O O . LEU A 1 86 ? -12.422 10.308 17.084 1.00 96.88 86 LEU A O 1
ATOM 625 N N . VAL A 1 87 ? -11.067 8.585 16.577 1.00 94.38 87 VAL A N 1
ATOM 626 C CA . VAL A 1 87 ? -10.222 9.315 15.635 1.00 94.38 87 VAL A CA 1
ATOM 627 C C . VAL A 1 87 ? -10.542 8.788 14.248 1.00 94.38 87 VAL A C 1
ATOM 629 O O . VAL A 1 87 ? -10.337 7.605 13.980 1.00 94.38 87 VAL A O 1
ATOM 632 N N . TYR A 1 88 ? -11.096 9.650 13.396 1.00 90.12 88 TYR A N 1
ATOM 633 C CA . TYR A 1 88 ? -11.318 9.311 12.000 1.00 90.12 88 TYR A CA 1
ATOM 634 C C . TYR A 1 88 ? -9.982 9.032 11.323 1.00 90.12 88 TYR A C 1
ATOM 636 O O . TYR A 1 88 ? -9.078 9.867 11.369 1.00 90.12 88 TYR A O 1
ATOM 644 N N . GLU A 1 89 ? -9.902 7.895 10.652 1.00 87.81 89 GLU A N 1
ATOM 645 C CA . GLU A 1 89 ? -8.800 7.576 9.763 1.00 87.81 89 GLU A CA 1
ATOM 646 C C . GLU A 1 89 ? -9.374 7.330 8.372 1.00 87.81 89 GLU A C 1
ATOM 648 O O . GLU A 1 89 ? -10.195 6.436 8.164 1.00 87.81 89 GLU A O 1
ATOM 653 N N . GLY A 1 90 ? -9.011 8.197 7.431 1.00 83.44 90 GLY A N 1
ATOM 654 C CA . GLY A 1 90 ? -9.468 8.094 6.053 1.00 83.44 90 GLY A CA 1
ATOM 655 C C . GLY A 1 90 ? -8.682 7.061 5.253 1.00 83.44 90 GLY A C 1
ATOM 656 O O . GLY A 1 90 ? -7.735 6.433 5.730 1.00 83.44 90 GLY A O 1
ATOM 657 N N . ALA A 1 91 ? -9.068 6.919 3.991 1.00 85.56 91 ALA A N 1
ATOM 658 C CA . ALA A 1 91 ? -8.150 6.417 2.983 1.00 85.56 91 ALA A CA 1
ATOM 659 C C . ALA A 1 91 ? -6.989 7.413 2.763 1.00 85.56 91 ALA A C 1
ATOM 661 O O . ALA A 1 91 ? -7.222 8.624 2.887 1.00 85.56 91 ALA A O 1
ATOM 662 N N . PRO A 1 92 ? -5.785 6.931 2.401 1.00 88.25 92 PRO A N 1
ATOM 663 C CA . PRO A 1 92 ? -4.684 7.785 1.959 1.00 88.25 92 PRO A CA 1
ATOM 664 C C . PRO A 1 92 ? -5.097 8.733 0.833 1.00 88.25 92 PRO A C 1
ATOM 666 O O . PRO A 1 92 ? -5.947 8.401 -0.005 1.00 88.25 92 PRO A O 1
ATOM 669 N N . THR A 1 93 ? -4.484 9.915 0.805 1.00 87.75 93 THR A N 1
ATOM 670 C CA . THR A 1 93 ? -4.679 10.862 -0.295 1.00 87.75 93 THR A CA 1
ATOM 671 C C . THR A 1 93 ? -3.541 10.680 -1.276 1.00 87.75 93 THR A C 1
ATOM 673 O O . THR A 1 93 ? -2.413 11.007 -0.961 1.00 87.75 93 THR A O 1
ATOM 676 N N . LEU A 1 94 ? -3.854 10.225 -2.488 1.00 92.75 94 LEU A N 1
ATOM 677 C CA . LEU A 1 94 ? -2.844 10.066 -3.530 1.00 92.75 94 LEU A CA 1
ATOM 678 C C . LEU A 1 94 ? -2.377 11.445 -4.015 1.00 92.75 94 LEU A C 1
ATOM 680 O O . LEU A 1 94 ? -3.044 12.086 -4.840 1.00 92.75 94 LEU A O 1
ATOM 684 N N . ASP A 1 95 ? -1.244 11.915 -3.512 1.00 91.56 95 ASP A N 1
ATOM 685 C CA . ASP A 1 95 ? -0.702 13.245 -3.793 1.00 91.56 95 ASP A CA 1
ATOM 686 C C . ASP A 1 95 ? 0.715 13.231 -4.384 1.00 91.56 95 ASP A C 1
ATOM 688 O O . ASP A 1 95 ? 1.137 14.225 -4.985 1.00 91.56 95 ASP A O 1
ATOM 692 N N . GLY A 1 96 ? 1.372 12.071 -4.395 1.00 90.69 96 GLY A N 1
ATOM 693 C CA . GLY A 1 96 ? 2.728 11.894 -4.902 1.00 90.69 96 GLY A CA 1
ATOM 694 C C . GLY A 1 96 ? 3.795 12.080 -3.829 1.00 90.69 96 GLY A C 1
ATOM 695 O O . GLY A 1 96 ? 4.972 12.239 -4.171 1.00 90.69 96 GLY A O 1
ATOM 696 N N . THR A 1 97 ? 3.400 12.072 -2.560 1.00 92.25 97 THR A N 1
ATOM 697 C CA . THR A 1 97 ? 4.257 12.053 -1.376 1.00 92.25 97 THR A CA 1
ATOM 698 C C . THR A 1 97 ? 3.789 10.942 -0.432 1.00 92.25 97 THR A C 1
ATOM 700 O O . THR A 1 97 ? 2.705 10.411 -0.596 1.00 92.25 97 THR A O 1
ATOM 703 N N . VAL A 1 98 ? 4.636 10.509 0.507 1.00 91.56 98 VAL A N 1
ATOM 704 C CA . VAL A 1 98 ? 4.237 9.518 1.523 1.00 91.56 98 VAL A CA 1
ATOM 705 C C . VAL A 1 98 ? 4.651 10.031 2.887 1.00 91.56 98 VAL A C 1
ATOM 707 O O . VAL A 1 98 ? 5.846 10.237 3.139 1.00 91.56 98 VAL A O 1
ATOM 710 N N . SER A 1 99 ? 3.673 10.224 3.767 1.00 87.69 99 SER A N 1
ATOM 711 C CA . SER A 1 99 ? 3.905 10.653 5.150 1.00 87.69 99 SER A CA 1
ATOM 712 C C . SER A 1 99 ? 4.180 9.473 6.093 1.00 87.69 99 SER A C 1
ATOM 714 O O . SER A 1 99 ? 3.859 8.327 5.797 1.00 87.69 99 SER A O 1
ATOM 716 N N . ALA A 1 100 ? 4.791 9.751 7.253 1.00 77.19 100 ALA A N 1
ATOM 717 C CA . ALA A 1 100 ? 5.328 8.732 8.167 1.00 77.19 100 ALA A CA 1
ATOM 718 C C . ALA A 1 100 ? 4.291 7.787 8.815 1.00 77.19 100 ALA A C 1
ATOM 720 O O . ALA A 1 100 ? 4.693 6.763 9.348 1.00 77.19 100 ALA A O 1
ATOM 721 N N . ASP A 1 101 ? 2.997 8.100 8.739 1.00 82.44 101 ASP A N 1
ATOM 722 C CA . ASP A 1 101 ? 1.909 7.313 9.340 1.00 82.44 101 ASP A CA 1
ATOM 723 C C . ASP A 1 101 ? 0.729 7.134 8.361 1.00 82.44 101 ASP A C 1
ATOM 725 O O . ASP A 1 101 ? -0.408 6.915 8.765 1.00 82.44 101 ASP A O 1
ATOM 729 N N . GLU A 1 102 ? 0.970 7.327 7.063 1.00 88.50 102 GLU A N 1
ATOM 730 C CA . GLU A 1 102 ? -0.090 7.290 6.048 1.00 88.50 102 GLU A CA 1
ATOM 731 C C . GLU A 1 102 ? -0.492 5.867 5.647 1.00 88.50 102 GLU A C 1
ATOM 733 O O . GLU A 1 102 ? -1.645 5.615 5.298 1.00 88.50 102 GLU A O 1
ATOM 738 N N . TYR A 1 103 ? 0.458 4.939 5.730 1.00 92.81 103 TYR A N 1
ATOM 739 C CA . TYR A 1 103 ? 0.288 3.530 5.408 1.00 92.81 103 TYR A CA 1
ATOM 740 C C . TYR A 1 103 ? 0.584 2.686 6.655 1.00 92.81 103 TYR A C 1
ATOM 742 O O . TYR A 1 103 ? 1.463 3.027 7.446 1.00 92.81 103 TYR A O 1
ATOM 750 N N . GLU A 1 104 ? -0.163 1.595 6.838 1.00 92.31 104 GLU A N 1
ATOM 751 C CA . GLU A 1 104 ? -0.091 0.747 8.040 1.00 92.31 104 GLU A CA 1
ATOM 752 C C . GLU A 1 104 ? 1.050 -0.274 7.980 1.00 92.31 104 GLU A C 1
ATOM 754 O O . GLU A 1 104 ? 1.552 -0.696 9.022 1.00 92.31 104 GLU A O 1
ATOM 759 N N . HIS A 1 105 ? 1.450 -0.660 6.769 1.00 96.25 105 HIS A N 1
ATOM 760 C CA . HIS A 1 105 ? 2.385 -1.748 6.530 1.00 96.25 105 HIS A CA 1
ATOM 761 C C . HIS A 1 105 ? 3.482 -1.355 5.552 1.00 96.25 105 HIS A C 1
ATOM 763 O O . HIS A 1 105 ? 3.258 -0.540 4.652 1.00 96.25 105 HIS A O 1
ATOM 769 N N . SER A 1 106 ? 4.655 -1.973 5.699 1.00 96.38 106 SER A N 1
ATOM 770 C CA . SER A 1 106 ? 5.785 -1.750 4.800 1.00 96.38 106 SER A CA 1
ATOM 771 C C . SER A 1 106 ? 6.692 -2.970 4.658 1.00 96.38 106 SER A C 1
ATOM 773 O O . SER A 1 106 ? 6.984 -3.678 5.619 1.00 96.38 106 SER A O 1
ATOM 775 N N . PHE A 1 107 ? 7.210 -3.192 3.452 1.00 95.75 107 PHE A N 1
ATOM 776 C CA . PHE A 1 107 ? 8.375 -4.047 3.235 1.00 95.75 107 PHE A CA 1
ATOM 777 C C . PHE A 1 107 ? 9.234 -3.468 2.114 1.00 95.75 107 PHE A C 1
ATOM 779 O O . PHE A 1 107 ? 8.754 -2.731 1.252 1.00 95.75 107 PHE A O 1
ATOM 786 N N . SER A 1 108 ? 10.519 -3.812 2.089 1.00 95.31 108 SER A N 1
ATOM 787 C CA . SER A 1 108 ? 11.425 -3.353 1.030 1.00 95.31 108 SER A CA 1
ATOM 788 C C . SER A 1 108 ? 12.181 -4.486 0.351 1.00 95.31 108 SER A C 1
ATOM 790 O O . SER A 1 108 ? 12.380 -5.559 0.911 1.00 95.31 108 SER A O 1
ATOM 792 N N . PHE A 1 109 ? 12.635 -4.274 -0.877 1.00 93.25 109 PHE A N 1
ATOM 793 C CA . PHE A 1 109 ? 13.571 -5.178 -1.535 1.00 93.25 109 PHE A CA 1
ATOM 794 C C . PHE A 1 109 ? 14.602 -4.394 -2.343 1.00 93.25 109 PHE A C 1
ATOM 796 O O . PHE A 1 109 ? 14.341 -3.297 -2.840 1.00 93.25 109 PHE A O 1
ATOM 803 N N . SER A 1 110 ? 15.795 -4.971 -2.482 1.00 92.50 110 SER A N 1
ATOM 804 C CA . SER A 1 110 ? 16.853 -4.417 -3.325 1.00 92.50 110 SER A CA 1
ATOM 805 C C . SER A 1 110 ? 16.867 -5.100 -4.688 1.00 92.50 110 SER A C 1
ATOM 807 O O . SER A 1 110 ? 16.688 -6.313 -4.790 1.00 92.50 110 SER A O 1
ATOM 809 N N . THR A 1 111 ? 17.139 -4.331 -5.739 1.00 90.44 111 THR A N 1
ATOM 810 C CA . THR A 1 111 ? 17.361 -4.848 -7.097 1.00 90.44 111 THR A CA 1
ATOM 811 C C . THR A 1 111 ? 18.844 -5.078 -7.408 1.00 90.44 111 THR A C 1
ATOM 813 O O . THR A 1 111 ? 19.213 -5.271 -8.570 1.00 90.44 111 THR A O 1
ATOM 816 N N . ALA A 1 112 ? 19.715 -5.070 -6.390 1.00 89.56 112 ALA A N 1
ATOM 817 C CA . ALA A 1 112 ? 21.143 -5.333 -6.545 1.00 89.56 112 ALA A CA 1
ATOM 818 C C . ALA A 1 112 ? 21.398 -6.653 -7.297 1.00 89.56 112 ALA A C 1
ATOM 820 O O . ALA A 1 112 ? 20.786 -7.682 -7.016 1.00 89.56 112 ALA A O 1
ATOM 821 N N . GLY A 1 113 ? 22.290 -6.614 -8.291 1.00 86.75 113 GLY A N 1
ATOM 822 C CA . GLY A 1 113 ? 22.583 -7.752 -9.172 1.00 86.75 113 GLY A CA 1
ATOM 823 C C . GLY A 1 113 ? 21.584 -7.973 -10.320 1.00 86.75 113 GLY A C 1
ATOM 824 O O . GLY A 1 113 ? 21.868 -8.765 -11.216 1.00 86.75 113 GLY A O 1
ATOM 825 N N . ALA A 1 114 ? 20.453 -7.257 -10.353 1.00 84.44 114 ALA A N 1
ATOM 826 C CA . ALA A 1 114 ? 19.495 -7.291 -11.468 1.00 84.44 114 ALA A CA 1
ATOM 827 C C . ALA A 1 114 ? 19.680 -6.139 -12.476 1.00 84.44 114 ALA A C 1
ATOM 829 O O . ALA A 1 114 ? 18.991 -6.106 -13.506 1.00 84.44 114 ALA A O 1
ATOM 830 N N . GLY A 1 115 ? 20.585 -5.208 -12.156 1.00 83.88 115 GLY A N 1
ATOM 831 C CA . GLY A 1 115 ? 21.026 -4.056 -12.939 1.00 83.88 115 GLY A CA 1
ATOM 832 C C . GLY A 1 115 ? 21.718 -4.373 -14.255 1.00 83.88 115 GLY A C 1
ATOM 833 O O . GLY A 1 115 ? 22.066 -5.519 -14.533 1.00 83.88 115 GLY A O 1
ATOM 834 N N . LYS A 1 116 ? 21.965 -3.340 -15.073 1.00 81.81 116 LYS A N 1
ATOM 835 C CA . LYS A 1 116 ? 22.897 -3.466 -16.213 1.00 81.81 116 LYS A CA 1
ATOM 836 C C . LYS A 1 116 ? 24.355 -3.658 -15.765 1.00 81.81 116 LYS A C 1
ATOM 838 O O . LYS A 1 116 ? 25.169 -4.169 -16.530 1.00 81.81 116 LYS A O 1
ATOM 843 N N . ASP A 1 117 ? 24.673 -3.206 -14.554 1.00 86.06 117 ASP A N 1
ATOM 844 C CA . ASP A 1 117 ? 25.959 -3.329 -13.870 1.00 86.06 117 ASP A CA 1
ATOM 845 C C . ASP A 1 117 ? 25.753 -3.258 -12.343 1.00 86.06 117 ASP A C 1
ATOM 847 O O . ASP A 1 117 ? 24.635 -3.026 -11.877 1.00 86.06 117 ASP A O 1
ATOM 851 N N . ASP A 1 118 ? 26.826 -3.444 -11.570 1.00 87.38 118 ASP A N 1
ATOM 852 C CA . ASP A 1 118 ? 26.787 -3.492 -10.098 1.00 87.38 118 ASP A CA 1
ATOM 853 C C . ASP A 1 118 ? 26.341 -2.173 -9.434 1.00 87.38 118 ASP A C 1
ATOM 855 O O . ASP A 1 118 ? 25.964 -2.176 -8.264 1.00 87.38 118 ASP A O 1
ATOM 859 N N . ASN A 1 119 ? 26.364 -1.044 -10.152 1.00 87.75 119 ASN A N 1
ATOM 860 C CA . ASN A 1 119 ? 25.903 0.251 -9.639 1.00 87.75 119 ASN A CA 1
ATOM 861 C C . ASN A 1 119 ? 24.460 0.572 -10.054 1.00 87.75 119 ASN A C 1
ATOM 863 O O . ASN A 1 119 ? 23.880 1.550 -9.573 1.00 87.75 119 ASN A O 1
ATOM 867 N N . ASP A 1 120 ? 23.874 -0.210 -10.955 1.00 88.00 120 ASP A N 1
ATOM 868 C CA . ASP A 1 120 ? 22.533 0.013 -11.479 1.00 88.00 120 ASP A CA 1
ATOM 869 C C . ASP A 1 120 ? 21.506 -0.778 -10.674 1.00 88.00 120 ASP A C 1
ATOM 871 O O . ASP A 1 120 ? 21.039 -1.832 -11.088 1.00 88.00 120 ASP A O 1
ATOM 875 N N . TYR A 1 121 ? 21.163 -0.280 -9.496 1.00 90.56 121 TYR A N 1
ATOM 876 C CA . TYR A 1 121 ? 20.150 -0.894 -8.653 1.00 90.56 121 TYR A CA 1
ATOM 877 C C . TYR A 1 121 ? 19.336 0.163 -7.919 1.00 90.56 121 TYR A C 1
ATOM 879 O O . TYR A 1 121 ? 19.697 1.341 -7.877 1.00 90.56 121 TYR A O 1
ATOM 887 N N . ALA A 1 122 ? 18.247 -0.296 -7.324 1.00 92.94 122 ALA A N 1
ATOM 888 C CA . ALA A 1 122 ? 17.355 0.480 -6.498 1.00 92.94 122 ALA A CA 1
ATOM 889 C C . ALA A 1 122 ? 17.008 -0.294 -5.228 1.00 92.94 122 ALA A C 1
ATOM 891 O O . ALA A 1 122 ? 17.049 -1.529 -5.199 1.00 92.94 122 ALA A O 1
ATOM 892 N N . THR A 1 123 ? 16.623 0.443 -4.201 1.00 95.50 123 THR A N 1
ATOM 893 C CA . THR A 1 123 ? 15.803 -0.079 -3.112 1.00 95.50 123 THR A CA 1
ATOM 894 C C . THR A 1 123 ? 14.373 0.359 -3.378 1.00 95.50 123 THR A C 1
ATOM 896 O O . THR A 1 123 ? 14.117 1.547 -3.577 1.00 95.50 123 THR A O 1
ATOM 899 N N . VAL A 1 124 ? 13.458 -0.603 -3.415 1.00 95.69 124 VAL A N 1
ATOM 900 C CA . VAL A 1 124 ? 12.025 -0.372 -3.589 1.00 95.69 124 VAL A CA 1
ATOM 901 C C . VAL A 1 124 ? 11.348 -0.720 -2.275 1.00 95.69 124 VAL A C 1
ATOM 903 O O . VAL A 1 124 ? 11.406 -1.867 -1.838 1.00 95.69 124 VAL A O 1
ATOM 906 N N . THR A 1 125 ? 10.714 0.266 -1.658 1.00 96.44 125 THR A N 1
ATOM 907 C CA . THR A 1 125 ? 9.844 0.082 -0.498 1.00 96.44 125 THR A CA 1
ATOM 908 C C . THR A 1 125 ? 8.397 0.114 -0.964 1.00 96.44 125 THR A C 1
ATOM 910 O O . THR A 1 125 ? 8.005 1.010 -1.715 1.00 96.44 125 THR A O 1
ATOM 913 N N . ILE A 1 126 ? 7.632 -0.884 -0.539 1.00 97.19 126 ILE A N 1
ATOM 914 C CA . ILE A 1 126 ? 6.201 -1.019 -0.773 1.00 97.19 126 ILE A CA 1
ATOM 915 C C . ILE A 1 126 ? 5.510 -0.724 0.551 1.00 97.19 126 ILE A C 1
ATOM 917 O O . ILE A 1 126 ? 5.594 -1.535 1.471 1.00 97.19 126 ILE A O 1
ATOM 921 N N . ASP A 1 127 ? 4.844 0.421 0.625 1.00 97.38 127 ASP A N 1
ATOM 922 C CA . ASP A 1 127 ? 3.977 0.795 1.739 1.00 97.38 127 ASP A CA 1
ATOM 923 C C . ASP A 1 127 ? 2.527 0.494 1.327 1.00 97.38 127 ASP A C 1
ATOM 925 O O . ASP A 1 127 ? 2.146 0.758 0.182 1.00 97.38 127 ASP A O 1
ATOM 929 N N . TRP A 1 128 ? 1.711 -0.094 2.202 1.00 97.12 128 TRP A N 1
ATOM 930 C CA . TRP A 1 128 ? 0.310 -0.371 1.872 1.00 97.12 128 TRP A CA 1
ATOM 931 C C . TRP A 1 128 ? -0.627 -0.283 3.065 1.00 97.12 128 TRP A C 1
ATOM 933 O O . TRP A 1 128 ? -0.232 -0.311 4.231 1.00 97.12 1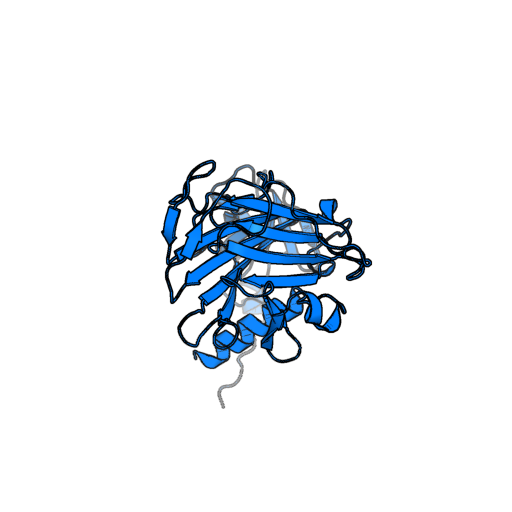28 TRP A O 1
ATOM 943 N N . ILE A 1 129 ? -1.905 -0.153 2.733 1.00 94.50 129 ILE A N 1
ATOM 944 C CA . ILE A 1 129 ? -2.988 -0.086 3.696 1.00 94.50 129 ILE A CA 1
ATOM 945 C C . ILE A 1 129 ? -4.282 -0.583 3.056 1.00 94.50 129 ILE A C 1
ATOM 947 O O . ILE A 1 129 ? -4.638 -0.212 1.931 1.00 94.50 129 ILE A O 1
ATOM 951 N N . GLU A 1 130 ? -4.972 -1.469 3.764 1.00 93.19 130 GLU A N 1
ATOM 952 C CA . GLU A 1 130 ? -6.238 -2.034 3.314 1.00 93.19 130 GLU A CA 1
ATOM 953 C C . GLU A 1 130 ? -7.411 -1.184 3.804 1.00 93.19 130 GLU A C 1
ATOM 955 O O . GLU A 1 130 ? -7.445 -0.684 4.933 1.00 93.19 130 GLU A O 1
ATOM 960 N N . ARG A 1 131 ? -8.392 -1.016 2.924 1.00 90.06 131 ARG A N 1
ATOM 961 C CA . ARG A 1 131 ? -9.667 -0.350 3.181 1.00 90.06 131 ARG A CA 1
ATOM 962 C C . ARG A 1 131 ? -10.803 -1.250 2.721 1.00 90.06 131 ARG A C 1
ATOM 964 O O . ARG A 1 131 ? -10.581 -2.309 2.140 1.00 90.06 131 ARG A O 1
ATOM 971 N N . THR A 1 132 ? -12.037 -0.869 3.032 1.00 86.50 132 THR A N 1
ATOM 972 C CA . THR A 1 132 ? -13.196 -1.739 2.790 1.00 86.50 132 THR A CA 1
ATOM 973 C C . THR A 1 132 ? -13.465 -1.996 1.308 1.00 86.50 132 THR A C 1
ATOM 975 O O . THR A 1 132 ? -13.980 -3.060 0.971 1.00 86.50 132 THR A O 1
ATOM 978 N N . ASP A 1 133 ? -13.118 -1.057 0.425 1.00 88.50 133 ASP A N 1
ATOM 979 C CA . ASP A 1 133 ? -13.375 -1.133 -1.018 1.00 88.50 133 ASP A CA 1
ATOM 980 C C . ASP A 1 133 ? -12.108 -1.291 -1.876 1.00 88.50 133 ASP A C 1
ATOM 982 O O . ASP A 1 133 ? -12.209 -1.505 -3.091 1.00 88.50 133 ASP A O 1
ATOM 986 N N . ALA A 1 134 ? -10.924 -1.154 -1.278 1.00 94.50 134 ALA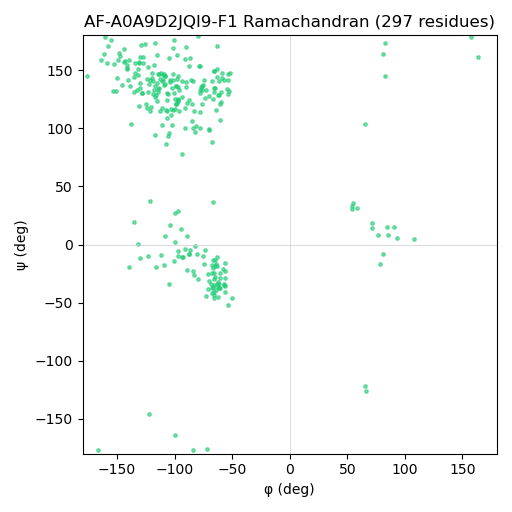 A N 1
ATOM 987 C CA . ALA A 1 134 ? -9.666 -1.063 -2.001 1.00 94.50 134 ALA A CA 1
ATOM 988 C C . ALA A 1 134 ? -8.445 -1.356 -1.126 1.00 94.50 134 ALA A C 1
ATOM 990 O O . ALA A 1 134 ? -8.479 -1.250 0.098 1.00 94.50 134 ALA A O 1
ATOM 991 N N . ILE A 1 135 ? -7.325 -1.621 -1.791 1.00 95.94 135 ILE A N 1
ATOM 992 C CA . ILE A 1 135 ? -5.992 -1.510 -1.204 1.00 95.94 135 ILE A CA 1
ATOM 993 C C . ILE A 1 135 ? -5.277 -0.305 -1.809 1.00 95.94 135 ILE A C 1
ATOM 995 O O . ILE A 1 135 ? -5.346 -0.061 -3.016 1.00 95.94 135 ILE A O 1
ATOM 999 N N . TYR A 1 136 ? -4.600 0.456 -0.958 1.00 96.25 136 TYR A N 1
ATOM 1000 C CA . TYR A 1 136 ? -3.766 1.583 -1.351 1.00 96.25 136 TYR A CA 1
ATOM 1001 C C . TYR A 1 136 ? -2.311 1.152 -1.219 1.00 96.25 136 TYR A C 1
ATOM 1003 O O . TYR A 1 136 ? -1.928 0.612 -0.182 1.00 96.25 136 TYR A O 1
ATOM 1011 N N . ILE A 1 137 ? -1.519 1.360 -2.269 1.00 97.25 137 ILE A N 1
ATOM 1012 C CA . ILE A 1 137 ? -0.108 0.968 -2.323 1.00 97.25 137 ILE A CA 1
ATOM 1013 C C . ILE A 1 137 ? 0.727 2.171 -2.751 1.00 97.25 137 ILE A C 1
ATOM 1015 O O . ILE A 1 137 ? 0.439 2.785 -3.781 1.00 97.25 137 ILE A O 1
ATOM 1019 N N . ALA A 1 138 ? 1.796 2.451 -2.013 1.00 97.06 138 ALA A N 1
ATOM 1020 C CA . ALA A 1 138 ? 2.838 3.384 -2.398 1.00 97.06 138 ALA A CA 1
ATOM 1021 C C . ALA A 1 138 ? 4.172 2.670 -2.649 1.00 97.06 138 ALA A C 1
ATOM 1023 O O . ALA A 1 138 ? 4.635 1.841 -1.871 1.00 97.06 138 ALA A O 1
ATOM 1024 N N . PHE A 1 139 ? 4.817 3.037 -3.748 1.00 96.31 139 PHE A N 1
ATOM 1025 C CA . PHE A 1 139 ? 6.159 2.630 -4.126 1.00 96.31 139 PHE A CA 1
ATOM 1026 C C . PHE A 1 139 ? 7.104 3.788 -3.836 1.00 96.31 139 PHE A C 1
ATOM 1028 O O . PHE A 1 139 ? 7.061 4.802 -4.533 1.00 96.31 139 PHE A O 1
ATOM 1035 N N . LYS A 1 140 ? 7.988 3.633 -2.855 1.00 96.31 140 LYS A N 1
ATOM 1036 C CA . LYS A 1 140 ? 9.086 4.573 -2.598 1.00 96.31 140 LYS A CA 1
ATOM 1037 C C . LYS A 1 140 ? 10.362 3.964 -3.131 1.00 96.31 140 LYS A C 1
ATOM 1039 O O . LYS A 1 140 ? 10.796 2.912 -2.668 1.00 96.31 140 LYS A O 1
ATOM 1044 N N . VAL A 1 141 ? 10.952 4.612 -4.123 1.00 95.56 141 VAL A N 1
ATOM 1045 C CA . VAL A 1 141 ? 12.130 4.084 -4.805 1.00 95.56 141 VAL A CA 1
ATOM 1046 C C . VAL A 1 141 ? 13.312 5.003 -4.576 1.00 95.56 141 VAL A C 1
ATOM 1048 O O . VAL A 1 141 ? 13.225 6.201 -4.832 1.00 95.56 141 VAL A O 1
ATOM 1051 N N . SER A 1 142 ? 14.421 4.417 -4.131 1.00 95.75 142 SER A N 1
ATOM 1052 C CA . SER A 1 142 ? 15.731 5.060 -4.068 1.00 95.75 142 SER A CA 1
ATOM 1053 C C . SER A 1 142 ? 16.662 4.377 -5.065 1.00 95.75 142 SER A C 1
ATOM 1055 O O . SER A 1 142 ? 16.958 3.189 -4.947 1.00 95.75 142 SER A O 1
ATOM 1057 N N . GLU A 1 143 ? 17.088 5.114 -6.081 1.00 94.31 143 GLU A N 1
ATOM 1058 C CA . GLU A 1 143 ? 17.962 4.659 -7.157 1.00 94.31 143 GLU A CA 1
ATOM 1059 C C . GLU A 1 143 ? 19.419 4.964 -6.807 1.00 94.31 143 GLU A C 1
ATOM 1061 O O . GLU A 1 143 ? 19.790 6.116 -6.570 1.00 94.31 143 GLU A O 1
ATOM 1066 N N . ASN A 1 144 ? 20.284 3.952 -6.863 1.00 93.62 144 ASN A N 1
ATOM 1067 C CA . ASN A 1 144 ? 21.719 4.146 -6.652 1.00 93.62 144 ASN A CA 1
ATOM 1068 C C . ASN A 1 144 ? 22.376 4.907 -7.816 1.00 93.62 144 ASN A C 1
ATOM 1070 O O . ASN A 1 144 ? 23.329 5.660 -7.625 1.00 93.62 144 ASN A O 1
ATOM 1074 N N . THR A 1 145 ? 21.853 4.731 -9.032 1.00 90.38 145 THR A N 1
ATOM 1075 C CA . THR A 1 145 ? 22.261 5.500 -10.210 1.00 90.38 145 THR A CA 1
ATOM 1076 C C . THR A 1 145 ? 21.086 6.316 -10.720 1.00 90.38 145 THR A C 1
ATOM 1078 O O . THR A 1 145 ? 20.027 5.771 -11.020 1.00 90.38 145 THR A O 1
ATOM 1081 N N . ALA A 1 146 ? 21.305 7.620 -10.889 1.00 90.88 146 ALA A N 1
ATOM 1082 C CA . ALA A 1 146 ? 20.270 8.540 -11.331 1.00 90.88 146 ALA A CA 1
ATOM 1083 C C . ALA A 1 146 ? 19.595 8.105 -12.644 1.00 90.88 146 ALA A C 1
ATOM 1085 O O . ALA A 1 146 ? 20.248 7.773 -13.640 1.00 90.88 146 ALA A O 1
ATOM 1086 N N . LYS A 1 147 ? 18.266 8.166 -12.648 1.00 89.56 147 LYS A N 1
ATOM 1087 C CA . LYS A 1 147 ? 17.405 7.747 -13.749 1.00 89.56 147 LYS A CA 1
ATOM 1088 C C . LYS A 1 147 ? 16.901 8.925 -14.570 1.00 89.56 147 LYS A C 1
ATOM 1090 O O . LYS A 1 147 ? 17.073 10.102 -14.236 1.00 89.56 147 LYS A O 1
ATOM 1095 N N . THR A 1 148 ? 16.303 8.575 -15.703 1.00 88.12 148 THR A N 1
ATOM 1096 C CA . THR A 1 148 ? 15.663 9.513 -16.623 1.00 88.12 148 THR A CA 1
ATOM 1097 C C . THR A 1 148 ? 14.184 9.181 -16.714 1.00 88.12 148 THR A C 1
ATOM 1099 O O . THR A 1 148 ? 13.812 8.029 -16.905 1.00 88.12 148 THR A O 1
ATOM 1102 N N . LEU A 1 149 ? 13.336 10.186 -16.619 1.00 85.88 149 LEU A N 1
ATOM 1103 C CA . LEU A 1 149 ? 11.916 10.110 -16.916 1.00 85.88 149 LEU A CA 1
ATOM 1104 C C . LEU A 1 149 ? 11.696 10.594 -18.349 1.00 85.88 149 LEU A C 1
ATOM 1106 O O . LEU A 1 149 ? 12.224 11.634 -18.745 1.00 85.88 149 LEU A O 1
ATOM 1110 N N . THR A 1 150 ? 10.928 9.848 -19.140 1.00 80.38 150 THR A N 1
ATOM 1111 C CA . THR A 1 150 ? 10.551 10.257 -20.499 1.00 80.38 150 THR A CA 1
ATOM 1112 C C . THR A 1 150 ? 9.086 9.929 -20.728 1.00 80.38 150 THR A C 1
ATOM 1114 O O . THR A 1 150 ? 8.723 8.781 -20.966 1.00 80.38 150 THR A O 1
ATOM 1117 N N . ASN A 1 151 ? 8.252 10.965 -20.674 1.00 72.56 151 ASN A N 1
ATOM 1118 C CA . ASN A 1 151 ? 6.792 10.861 -20.707 1.00 72.56 151 ASN A CA 1
ATOM 1119 C C . ASN A 1 151 ? 6.199 11.081 -22.105 1.00 72.56 151 ASN A C 1
ATOM 1121 O O . ASN A 1 151 ? 5.087 11.588 -22.246 1.00 72.56 151 ASN A O 1
ATOM 1125 N N . ALA A 1 152 ? 6.955 10.745 -23.151 1.00 68.88 152 ALA A N 1
ATOM 1126 C CA . ALA A 1 152 ? 6.568 10.970 -24.537 1.00 68.88 152 ALA A CA 1
ATOM 1127 C C . ALA A 1 152 ? 6.990 9.802 -25.441 1.00 68.88 152 ALA A C 1
ATOM 1129 O O . ALA A 1 152 ? 7.958 9.097 -25.167 1.00 68.88 152 ALA A O 1
ATOM 1130 N N . GLY A 1 153 ? 6.271 9.633 -26.554 1.00 64.44 153 GLY A N 1
ATOM 1131 C CA . GLY A 1 153 ? 6.617 8.683 -27.614 1.00 64.44 153 GLY A CA 1
ATOM 1132 C C . GLY A 1 153 ? 6.185 7.228 -27.379 1.00 64.44 153 GLY A C 1
ATOM 1133 O O . GLY A 1 153 ? 5.653 6.853 -26.331 1.00 64.44 153 GLY A O 1
ATOM 1134 N N . SER A 1 154 ? 6.386 6.407 -28.413 1.00 60.16 154 SER A N 1
ATOM 1135 C CA . SER A 1 154 ? 6.192 4.951 -28.394 1.00 60.16 154 SER A CA 1
ATOM 1136 C C . SER A 1 154 ? 7.488 4.215 -28.010 1.00 60.16 154 SER A C 1
ATOM 1138 O O . SER A 1 154 ? 8.589 4.761 -28.128 1.00 60.16 154 SER A O 1
ATOM 1140 N N . GLY A 1 155 ? 7.372 2.965 -27.544 1.00 59.75 155 GLY A N 1
ATOM 1141 C CA . GLY A 1 155 ? 8.519 2.128 -27.145 1.00 59.75 155 GLY A CA 1
ATOM 1142 C C . GLY A 1 155 ? 9.052 2.434 -25.740 1.00 59.75 155 GLY A C 1
ATOM 1143 O O . GLY A 1 155 ? 8.690 3.444 -25.151 1.00 59.75 155 GLY A O 1
ATOM 1144 N N . ASN A 1 156 ? 9.857 1.553 -25.142 1.00 59.75 156 ASN A N 1
ATOM 1145 C CA . ASN A 1 156 ? 10.330 1.682 -23.752 1.00 59.75 156 ASN A CA 1
ATOM 1146 C C . ASN A 1 156 ? 11.286 2.877 -23.580 1.00 59.75 156 ASN A C 1
ATOM 1148 O O . ASN A 1 156 ? 12.496 2.744 -23.730 1.00 59.75 156 ASN A O 1
ATOM 1152 N N . GLN A 1 157 ? 10.723 4.051 -23.294 1.00 63.31 157 GLN A N 1
ATOM 1153 C CA . GLN A 1 157 ? 11.447 5.288 -23.009 1.00 63.31 157 GLN A CA 1
ATOM 1154 C C . GLN A 1 157 ? 11.269 5.613 -21.525 1.00 63.31 157 GLN A C 1
ATOM 1156 O O . GLN A 1 157 ? 10.199 5.354 -20.977 1.00 63.31 157 GLN A O 1
ATOM 1161 N N . GLY A 1 158 ? 12.316 6.121 -20.877 1.00 71.62 158 GLY A N 1
ATOM 1162 C CA . GLY A 1 158 ? 12.332 6.374 -19.436 1.00 71.62 158 GLY A CA 1
ATOM 1163 C C . GLY A 1 158 ? 12.662 5.140 -18.582 1.00 71.62 158 GLY A C 1
ATOM 1164 O O . GLY A 1 158 ? 12.325 3.999 -18.911 1.00 71.62 158 GLY A O 1
ATOM 1165 N N . THR A 1 159 ? 13.367 5.399 -17.487 1.00 80.19 159 THR A N 1
ATOM 1166 C CA . THR A 1 159 ? 13.944 4.431 -16.548 1.00 80.19 159 THR A CA 1
ATOM 1167 C C . THR A 1 159 ? 13.594 4.738 -15.092 1.00 80.19 159 THR A C 1
ATOM 1169 O O . THR A 1 159 ? 13.815 3.892 -14.242 1.00 80.19 159 THR A O 1
ATOM 1172 N N . ALA A 1 160 ? 13.035 5.920 -14.803 1.00 88.81 160 ALA A N 1
ATOM 1173 C CA . ALA A 1 160 ? 12.463 6.247 -13.499 1.00 88.81 160 ALA A CA 1
ATOM 1174 C C . ALA A 1 160 ? 11.010 5.753 -13.430 1.00 88.81 160 ALA A C 1
ATOM 1176 O O . ALA A 1 160 ? 10.120 6.329 -14.068 1.00 88.81 160 ALA A O 1
ATOM 1177 N N . GLY A 1 161 ? 10.778 4.678 -12.685 1.00 89.06 161 GLY A N 1
ATOM 1178 C CA . GLY A 1 161 ? 9.462 4.090 -12.491 1.00 89.06 161 GLY A CA 1
ATOM 1179 C C . GLY A 1 161 ? 9.522 2.624 -12.077 1.00 89.06 161 GL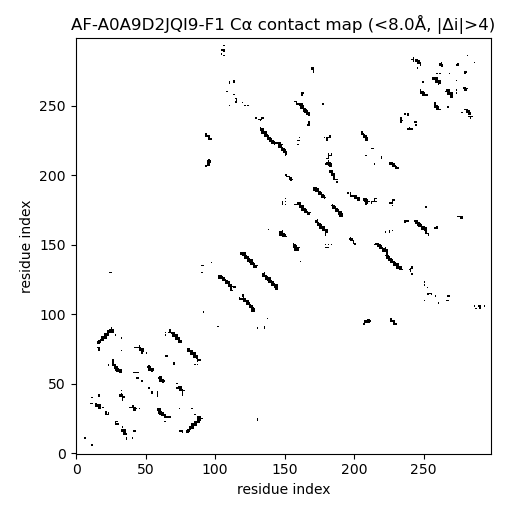Y A C 1
ATOM 1180 O O . GLY A 1 161 ? 10.584 2.001 -12.002 1.00 89.06 161 GLY A O 1
ATOM 1181 N N . VAL A 1 162 ? 8.344 2.058 -11.859 1.00 90.75 162 VAL A N 1
ATOM 1182 C CA . VAL A 1 162 ? 8.154 0.682 -11.408 1.00 90.75 162 VAL A CA 1
ATOM 1183 C C . VAL A 1 162 ? 7.389 -0.124 -12.444 1.00 90.75 162 VAL A C 1
ATOM 1185 O O . VAL A 1 162 ? 6.620 0.394 -13.257 1.00 90.75 162 VAL A O 1
ATOM 1188 N N . ASN A 1 163 ? 7.612 -1.426 -12.398 1.00 87.38 163 ASN A N 1
ATOM 1189 C CA . ASN A 1 163 ? 6.765 -2.387 -13.073 1.00 87.38 163 ASN A CA 1
ATOM 1190 C C . ASN A 1 163 ? 5.983 -3.122 -12.006 1.00 87.38 163 ASN A C 1
ATOM 1192 O O . ASN A 1 163 ? 6.566 -3.506 -10.999 1.00 87.38 163 ASN A O 1
ATOM 1196 N N . PHE A 1 164 ? 4.706 -3.370 -12.219 1.00 88.12 164 PHE A N 1
ATOM 1197 C CA . PHE A 1 164 ? 3.966 -4.217 -11.304 1.00 88.12 164 PHE A CA 1
ATOM 1198 C C . PHE A 1 164 ? 2.867 -4.969 -12.047 1.00 88.12 164 PHE A C 1
ATOM 1200 O O . PHE A 1 164 ? 2.464 -4.597 -13.151 1.00 88.12 164 PHE A O 1
ATOM 1207 N N . VAL A 1 165 ? 2.417 -6.063 -11.449 1.00 88.38 165 VAL A N 1
ATOM 1208 C CA . VAL A 1 165 ? 1.371 -6.927 -11.989 1.00 88.38 165 VAL A CA 1
ATOM 1209 C C . VAL A 1 165 ? 0.328 -7.161 -10.912 1.00 88.38 165 VAL A C 1
ATOM 1211 O O . VAL A 1 165 ? 0.697 -7.402 -9.764 1.00 88.38 165 VAL A O 1
ATOM 1214 N N . ILE A 1 166 ? -0.946 -7.142 -11.296 1.00 90.19 166 ILE A N 1
ATOM 1215 C CA . ILE A 1 166 ? -2.066 -7.561 -10.453 1.00 90.19 166 ILE A CA 1
ATOM 1216 C C . ILE A 1 166 ? -2.832 -8.677 -11.157 1.00 90.19 166 ILE A C 1
ATOM 1218 O O . ILE A 1 166 ? -3.061 -8.624 -12.362 1.00 90.19 166 ILE A O 1
ATOM 1222 N N . SER A 1 167 ? -3.240 -9.695 -10.409 1.00 89.12 167 SER A N 1
ATOM 1223 C CA . SER A 1 167 ? -4.107 -10.772 -10.888 1.00 89.12 167 SER A CA 1
ATOM 1224 C C . SER A 1 167 ? -5.104 -11.185 -9.807 1.00 89.12 167 SER A C 1
ATOM 1226 O O . SER A 1 167 ? -4.790 -11.111 -8.625 1.00 89.12 167 SER A O 1
ATOM 1228 N N . ASN A 1 168 ? -6.271 -11.688 -10.216 1.00 88.19 168 ASN A N 1
ATOM 1229 C CA . ASN A 1 168 ? -7.295 -12.280 -9.342 1.00 88.19 168 ASN A CA 1
ATOM 1230 C C . ASN A 1 168 ? -7.562 -13.780 -9.610 1.00 8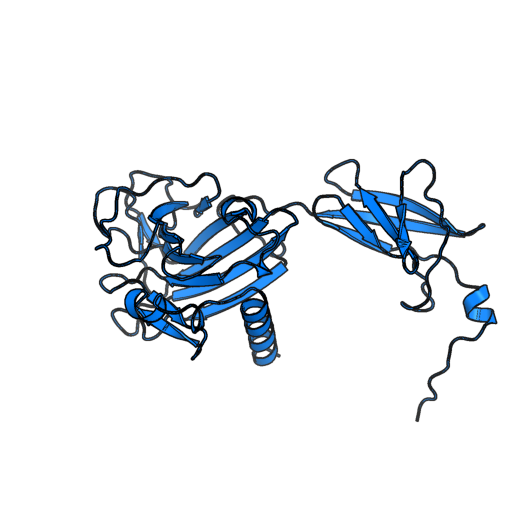8.19 168 ASN A C 1
ATOM 1232 O O . ASN A 1 168 ? -8.139 -14.463 -8.771 1.00 88.19 168 ASN A O 1
ATOM 1236 N N . ALA A 1 169 ? -7.182 -14.303 -10.783 1.00 79.88 169 ALA A N 1
ATOM 1237 C CA . ALA A 1 169 ? -7.589 -15.640 -11.231 1.00 79.88 169 ALA A CA 1
ATOM 1238 C C . ALA A 1 169 ? -6.476 -16.445 -11.928 1.00 79.88 169 ALA A C 1
ATOM 1240 O O . ALA A 1 169 ? -6.575 -17.670 -12.013 1.00 79.88 169 ALA A O 1
ATOM 1241 N N . GLY A 1 170 ? -5.415 -15.794 -12.417 1.00 73.88 170 GLY A N 1
ATOM 1242 C CA . GLY A 1 170 ? -4.335 -16.446 -13.157 1.00 73.88 170 GLY A CA 1
ATOM 1243 C C . GLY A 1 170 ? -3.473 -15.454 -13.934 1.00 73.88 170 GLY A C 1
ATOM 1244 O O . GLY A 1 170 ? -3.897 -14.341 -14.227 1.00 73.88 170 GLY A O 1
ATOM 1245 N N . PHE A 1 171 ? -2.262 -15.869 -14.315 1.00 74.75 171 PHE A N 1
ATOM 1246 C CA . PHE A 1 171 ? -1.344 -14.988 -15.046 1.00 74.75 171 PHE A CA 1
ATOM 1247 C C . PHE A 1 171 ? -1.848 -14.586 -16.442 1.00 74.75 171 PHE A C 1
ATOM 1249 O O . PHE A 1 171 ? -1.502 -13.520 -16.943 1.00 74.75 171 PHE A O 1
ATOM 1256 N N . GLU A 1 172 ? -2.667 -15.432 -17.073 1.00 74.00 172 GLU A N 1
ATOM 1257 C CA . GLU A 1 172 ? -3.259 -15.159 -18.388 1.00 74.00 172 GLU A CA 1
ATOM 1258 C C . GLU A 1 172 ? -4.158 -13.920 -18.343 1.00 74.00 172 GLU A C 1
ATOM 1260 O O . GLU A 1 172 ? -4.200 -13.159 -19.299 1.00 74.00 172 GLU A O 1
ATOM 1265 N N . THR A 1 173 ? -4.805 -13.661 -17.206 1.00 72.81 173 THR A N 1
ATOM 1266 C CA . THR A 1 173 ? -5.683 -12.504 -16.984 1.00 72.81 173 THR A CA 1
ATOM 1267 C C . THR A 1 173 ? -5.019 -11.425 -16.135 1.00 72.81 173 THR A C 1
ATOM 1269 O O . THR A 1 173 ? -5.713 -10.599 -15.550 1.00 72.81 173 THR A O 1
ATOM 1272 N N . ALA A 1 174 ? -3.693 -11.461 -15.996 1.00 80.88 174 ALA A N 1
ATOM 1273 C CA . ALA A 1 174 ? -2.984 -10.498 -15.178 1.00 80.88 174 ALA A CA 1
ATOM 1274 C C . ALA A 1 174 ? -2.867 -9.146 -15.887 1.00 80.88 174 ALA A C 1
ATOM 1276 O O . ALA A 1 174 ? -2.496 -9.068 -17.064 1.00 80.88 174 ALA A O 1
ATOM 1277 N N . ASP A 1 175 ? -3.109 -8.087 -15.127 1.00 85.06 175 ASP A N 1
ATOM 1278 C CA . ASP A 1 175 ? -2.895 -6.722 -15.565 1.00 85.06 175 ASP A CA 1
ATOM 1279 C C . ASP A 1 175 ? -1.482 -6.302 -15.194 1.00 85.06 175 ASP A C 1
ATOM 1281 O O . ASP A 1 175 ? -1.109 -6.237 -14.022 1.00 85.06 175 ASP A O 1
ATOM 1285 N N . TYR A 1 176 ? -0.685 -5.999 -16.206 1.00 85.00 176 TYR A N 1
ATOM 1286 C CA . TYR A 1 176 ? 0.665 -5.492 -16.036 1.00 85.00 176 TYR A CA 1
ATOM 1287 C C . TYR A 1 176 ? 0.711 -4.011 -16.319 1.00 85.00 176 TYR A C 1
ATOM 1289 O O . TYR A 1 176 ? 0.143 -3.514 -17.296 1.00 85.00 176 TYR A O 1
ATOM 1297 N N . TYR A 1 177 ? 1.501 -3.327 -15.516 1.00 86.19 177 TYR A N 1
ATOM 1298 C CA . TYR A 1 177 ? 1.684 -1.907 -15.623 1.00 86.19 177 TYR A CA 1
ATOM 1299 C C . TYR A 1 177 ? 3.163 -1.587 -15.563 1.00 86.19 177 TYR A C 1
ATOM 1301 O O . TYR A 1 177 ? 3.902 -2.036 -14.687 1.00 86.19 177 TYR A O 1
ATOM 1309 N N . ARG A 1 178 ? 3.571 -0.743 -16.499 1.00 86.56 178 ARG A N 1
ATOM 1310 C CA . ARG A 1 178 ? 4.831 -0.017 -16.448 1.00 86.56 178 ARG A CA 1
ATOM 1311 C C . ARG A 1 178 ? 4.508 1.422 -16.085 1.00 86.56 178 ARG A C 1
ATOM 1313 O O . ARG A 1 178 ? 4.116 2.197 -16.961 1.00 86.56 178 ARG A O 1
ATOM 1320 N N . ALA A 1 179 ? 4.608 1.739 -14.801 1.00 88.88 179 ALA A N 1
ATOM 1321 C CA . ALA A 1 179 ? 4.277 3.041 -14.244 1.00 88.88 179 ALA A CA 1
ATOM 1322 C C . ALA A 1 179 ? 5.539 3.888 -14.093 1.00 88.88 179 ALA A C 1
ATOM 1324 O O . ALA A 1 179 ? 6.519 3.489 -13.470 1.00 88.88 179 ALA A O 1
ATOM 1325 N N . TYR A 1 180 ? 5.519 5.071 -14.686 1.00 89.25 180 TYR A N 1
ATOM 1326 C CA . TYR A 1 180 ? 6.608 6.032 -14.621 1.00 89.25 180 TYR A CA 1
ATOM 1327 C C . TYR A 1 180 ? 6.459 6.917 -13.396 1.00 89.25 180 TYR A C 1
ATOM 1329 O O . TYR A 1 180 ? 5.342 7.185 -12.968 1.00 89.25 180 TYR A O 1
ATOM 1337 N N . ALA A 1 181 ? 7.572 7.443 -12.889 1.00 90.62 181 ALA A N 1
ATOM 1338 C CA . ALA A 1 181 ? 7.605 8.273 -11.683 1.00 90.62 181 ALA A CA 1
ATOM 1339 C C . ALA A 1 181 ? 6.685 9.520 -11.723 1.00 90.62 181 ALA A C 1
ATOM 1341 O O . ALA A 1 181 ? 6.382 10.088 -10.682 1.00 90.62 181 ALA A O 1
ATOM 1342 N N . SER A 1 182 ? 6.192 9.930 -12.897 1.00 88.31 182 SER A N 1
ATOM 1343 C CA . SER A 1 182 ? 5.178 10.986 -13.058 1.00 88.31 182 SER A CA 1
ATOM 1344 C C . SER A 1 182 ? 3.729 10.560 -12.809 1.00 88.31 182 SER A C 1
ATOM 1346 O O . SER A 1 182 ? 2.842 11.410 -12.843 1.00 88.31 182 SER A O 1
ATOM 1348 N N . GLY A 1 183 ? 3.456 9.266 -12.627 1.00 88.12 183 GLY A N 1
ATOM 1349 C CA . GLY A 1 183 ? 2.096 8.727 -12.502 1.00 88.12 183 GLY A CA 1
ATOM 1350 C C . GLY A 1 183 ? 1.429 8.428 -13.843 1.00 88.12 183 GLY A C 1
ATOM 1351 O O . GLY A 1 183 ? 0.246 8.106 -13.890 1.00 88.12 183 GLY A O 1
ATOM 1352 N N . LEU A 1 184 ? 2.176 8.521 -14.947 1.00 87.62 184 LEU A N 1
ATOM 1353 C CA . LEU A 1 184 ? 1.722 7.973 -16.221 1.00 87.62 184 LEU A CA 1
ATOM 1354 C C . LEU A 1 184 ? 2.102 6.502 -16.270 1.00 87.62 184 LEU A C 1
ATOM 1356 O O . LEU A 1 184 ? 3.208 6.134 -15.880 1.00 87.62 184 LEU A O 1
ATOM 1360 N N . ALA A 1 185 ? 1.232 5.670 -16.817 1.00 86.19 185 ALA A N 1
ATOM 1361 C CA . ALA A 1 185 ? 1.497 4.254 -16.957 1.00 86.19 185 ALA A CA 1
ATOM 1362 C C . ALA A 1 185 ? 1.201 3.770 -18.367 1.00 86.19 185 ALA A C 1
ATOM 1364 O O . ALA A 1 185 ? 0.410 4.341 -19.121 1.00 86.19 185 ALA A O 1
ATOM 1365 N N . ARG A 1 186 ? 1.853 2.671 -18.719 1.00 82.88 186 ARG A N 1
ATOM 1366 C CA . ARG A 1 186 ? 1.420 1.813 -19.813 1.00 82.88 186 ARG A CA 1
ATOM 1367 C C . ARG A 1 186 ? 0.845 0.559 -19.207 1.00 82.88 186 ARG A C 1
ATOM 1369 O O . ARG A 1 186 ? 1.544 -0.110 -18.449 1.00 82.88 186 ARG A O 1
ATOM 1376 N N . SER A 1 187 ? -0.391 0.252 -19.559 1.00 79.88 187 SER A N 1
ATOM 1377 C CA . SER A 1 187 ? -1.027 -0.995 -19.180 1.00 79.88 187 SER A CA 1
ATOM 1378 C C . SER A 1 187 ? -0.927 -2.010 -20.312 1.00 79.88 187 SER A C 1
ATOM 1380 O O . SER A 1 187 ? -0.980 -1.683 -21.504 1.00 79.88 187 SER A O 1
ATOM 1382 N N . ARG A 1 188 ? -0.774 -3.269 -19.922 1.00 73.56 188 ARG A N 1
ATOM 1383 C CA . ARG A 1 188 ? -1.021 -4.428 -20.760 1.00 73.56 188 ARG A CA 1
ATOM 1384 C C . ARG A 1 188 ? -2.021 -5.308 -20.033 1.00 73.56 188 ARG A C 1
ATOM 1386 O O . ARG A 1 188 ? -1.736 -5.789 -18.942 1.00 73.56 188 ARG A O 1
ATOM 1393 N N . TYR A 1 189 ? -3.137 -5.539 -20.700 1.00 62.28 189 TYR A N 1
ATOM 1394 C CA . TYR A 1 189 ? -4.130 -6.526 -20.316 1.00 62.28 189 TYR A CA 1
ATOM 1395 C C . TYR A 1 189 ? -3.807 -7.824 -21.059 1.00 62.28 189 TYR A C 1
ATOM 1397 O O . TYR A 1 189 ? -3.426 -7.761 -22.231 1.00 62.28 189 TYR A O 1
ATOM 1405 N N . ASP A 1 190 ? -3.958 -8.965 -20.392 1.00 57.41 190 ASP A N 1
ATOM 1406 C CA . ASP A 1 190 ? -3.820 -10.308 -20.971 1.00 57.41 190 ASP A CA 1
ATOM 1407 C C . ASP A 1 190 ? -2.388 -10.661 -21.459 1.00 57.41 190 ASP A C 1
ATOM 1409 O O . ASP A 1 190 ? -1.876 -10.227 -22.507 1.00 57.41 190 ASP A O 1
ATOM 1413 N N . PHE A 1 191 ? -1.699 -11.483 -20.660 1.00 62.72 191 PHE A N 1
ATOM 1414 C CA . PHE A 1 191 ? -0.355 -11.994 -20.960 1.00 62.72 191 PHE A CA 1
ATOM 1415 C C . PHE A 1 191 ? -0.357 -13.307 -21.761 1.00 62.72 191 PHE A C 1
ATOM 1417 O O . PHE A 1 191 ? 0.718 -13.858 -22.008 1.00 62.72 191 PHE A O 1
ATOM 1424 N N . GLY A 1 192 ? -1.517 -13.774 -22.239 1.00 51.38 192 GLY A N 1
ATOM 1425 C CA . GLY A 1 192 ? -1.755 -15.045 -22.940 1.00 51.38 192 GLY A CA 1
ATOM 1426 C C . GLY A 1 192 ? -1.113 -15.221 -24.329 1.00 51.38 192 GLY A C 1
ATOM 1427 O O . GLY A 1 192 ? -1.696 -15.847 -25.210 1.00 51.38 192 GLY A O 1
ATOM 1428 N N . GLY A 1 193 ? 0.104 -14.708 -24.555 1.00 46.41 193 GLY A N 1
ATOM 1429 C CA . GLY A 1 193 ? 0.968 -15.120 -25.674 1.00 46.41 193 GLY A CA 1
ATOM 1430 C C . GLY A 1 193 ? 1.147 -14.125 -26.827 1.00 46.41 193 GLY A C 1
ATOM 1431 O O . GLY A 1 193 ? 1.818 -14.446 -27.807 1.00 46.41 193 GLY A O 1
ATOM 1432 N N . GLY A 1 194 ? 0.603 -12.908 -26.737 1.00 48.97 194 GLY A N 1
ATOM 1433 C CA . GLY A 1 194 ? 0.911 -11.822 -27.682 1.00 48.97 194 GLY A CA 1
ATOM 1434 C C . GLY A 1 194 ? 2.251 -11.127 -27.390 1.00 48.97 194 GLY A C 1
ATOM 1435 O O . GLY A 1 194 ? 2.702 -11.083 -26.246 1.00 48.97 194 GLY A O 1
ATOM 1436 N N . SER A 1 195 ? 2.893 -10.532 -28.402 1.00 52.09 195 SER A N 1
ATOM 1437 C CA . SER A 1 195 ? 4.001 -9.589 -28.177 1.00 52.09 195 SER A CA 1
ATOM 1438 C C . SER A 1 195 ? 3.447 -8.297 -27.564 1.00 52.09 195 SER A C 1
ATOM 1440 O O . SER A 1 195 ? 2.499 -7.726 -28.102 1.00 52.09 195 SER A O 1
ATOM 1442 N N . TYR A 1 196 ? 4.009 -7.839 -26.440 1.00 56.66 196 TYR A N 1
ATOM 1443 C CA . TYR A 1 196 ? 3.663 -6.537 -25.867 1.00 56.66 196 TYR A CA 1
ATOM 1444 C C . TYR A 1 196 ? 4.072 -5.424 -26.835 1.00 56.66 196 TYR A C 1
ATOM 1446 O O . TYR A 1 196 ? 5.260 -5.227 -27.094 1.00 56.66 196 TYR A O 1
ATOM 1454 N N . VAL A 1 197 ? 3.093 -4.677 -27.347 1.00 56.44 197 VAL A N 1
ATOM 1455 C CA . VAL A 1 197 ? 3.339 -3.451 -28.112 1.00 56.44 197 VAL A CA 1
ATOM 1456 C C . VAL A 1 197 ? 2.970 -2.268 -27.217 1.00 56.44 197 VAL A C 1
ATOM 1458 O O . VAL A 1 197 ? 1.795 -1.906 -27.157 1.00 56.44 197 VAL A O 1
ATOM 1461 N N . PRO A 1 198 ? 3.930 -1.678 -26.480 1.00 62.19 198 PRO A N 1
ATOM 1462 C CA . PRO A 1 198 ? 3.635 -0.572 -25.581 1.00 62.19 198 PRO A CA 1
ATOM 1463 C C . PRO A 1 198 ? 3.059 0.623 -26.349 1.00 62.19 198 PRO A C 1
ATOM 1465 O O . PRO A 1 198 ? 3.714 1.183 -27.234 1.00 62.19 198 PRO A O 1
ATOM 1468 N N . GLY A 1 199 ? 1.843 1.024 -25.974 1.00 66.06 199 GLY A N 1
ATOM 1469 C CA . GLY A 1 199 ? 1.218 2.268 -26.417 1.00 66.06 199 GLY A CA 1
ATOM 1470 C C . GLY A 1 199 ? 1.855 3.509 -25.781 1.00 66.06 199 GLY A C 1
ATOM 1471 O O . GLY A 1 199 ? 2.840 3.436 -25.042 1.00 66.06 199 GLY A O 1
ATOM 1472 N N . THR A 1 200 ? 1.295 4.682 -26.065 1.00 76.31 200 THR A N 1
ATOM 1473 C CA . THR A 1 200 ? 1.676 5.922 -25.373 1.00 76.31 200 THR A CA 1
ATOM 1474 C C . THR A 1 200 ? 1.278 5.826 -23.891 1.00 76.31 200 THR A C 1
ATOM 1476 O O . THR A 1 200 ? 0.166 5.376 -23.620 1.00 76.31 200 THR A O 1
ATOM 1479 N N . PRO A 1 201 ? 2.146 6.215 -22.933 1.00 80.25 201 PRO A N 1
ATOM 1480 C CA . PRO A 1 201 ? 1.766 6.277 -21.522 1.00 80.25 201 PRO A CA 1
ATOM 1481 C C . PRO A 1 201 ? 0.559 7.198 -21.312 1.00 80.25 201 PRO A C 1
ATOM 1483 O O . PRO A 1 201 ? 0.476 8.253 -21.944 1.00 80.25 201 PRO A O 1
ATOM 1486 N N . ALA A 1 202 ? -0.345 6.819 -20.416 1.00 83.88 202 ALA A N 1
ATOM 1487 C CA . ALA A 1 202 ? -1.544 7.578 -20.082 1.00 83.88 202 ALA A CA 1
ATOM 1488 C C . ALA A 1 202 ? -1.687 7.729 -18.565 1.00 83.88 202 ALA A C 1
ATOM 1490 O O . ALA A 1 202 ? -1.125 6.945 -17.800 1.00 83.88 202 ALA A O 1
ATOM 1491 N N . ALA A 1 203 ? -2.429 8.750 -18.137 1.00 85.81 203 ALA A N 1
ATOM 1492 C CA . ALA A 1 203 ? -2.827 8.870 -16.743 1.00 85.81 203 ALA A CA 1
ATOM 1493 C C . ALA A 1 203 ? -3.812 7.745 -16.401 1.00 85.81 203 ALA A C 1
ATOM 1495 O O . ALA A 1 203 ? -4.673 7.410 -17.217 1.00 85.81 203 ALA A O 1
ATOM 1496 N N . LEU A 1 204 ? -3.675 7.180 -15.205 1.00 83.62 204 LEU A N 1
ATOM 1497 C CA . LEU A 1 204 ? -4.669 6.286 -14.624 1.00 83.62 204 LEU A CA 1
ATOM 1498 C C . LEU A 1 204 ? -5.384 7.055 -13.519 1.00 83.62 204 LEU A C 1
ATOM 1500 O O . LEU A 1 204 ? -4.718 7.644 -12.672 1.00 83.62 204 LEU A O 1
ATOM 1504 N N . ASP A 1 205 ? -6.716 7.037 -13.520 1.00 77.62 205 ASP A N 1
ATOM 1505 C CA . ASP A 1 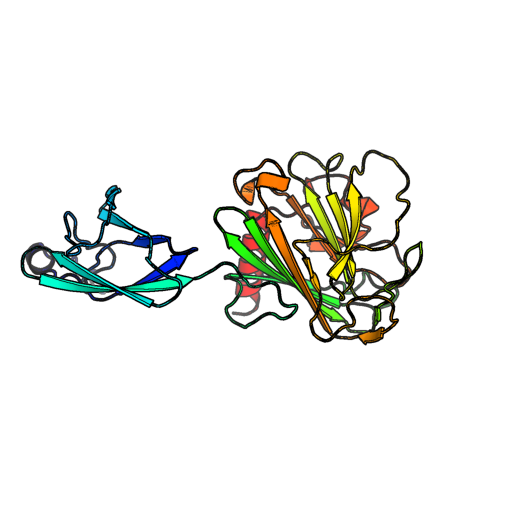205 ? -7.534 7.853 -12.605 1.00 77.62 205 ASP A CA 1
ATOM 1506 C C . ASP A 1 205 ? -7.205 7.616 -11.124 1.00 77.62 205 ASP A C 1
ATOM 1508 O O . ASP A 1 205 ? -7.328 8.519 -10.302 1.00 77.62 205 ASP A O 1
ATOM 1512 N N . ASN A 1 206 ? -6.738 6.412 -10.799 1.00 87.69 206 ASN A N 1
ATOM 1513 C CA . ASN A 1 206 ? -6.436 6.004 -9.436 1.00 87.69 206 ASN A CA 1
ATOM 1514 C C . ASN A 1 206 ? -4.943 6.079 -9.087 1.00 87.69 206 ASN A C 1
ATOM 1516 O O . ASN A 1 206 ? -4.591 5.688 -7.983 1.00 87.69 206 ASN A O 1
ATOM 1520 N N . MET A 1 207 ? -4.062 6.528 -9.987 1.00 91.00 207 MET A N 1
ATOM 1521 C CA . MET A 1 207 ? -2.610 6.554 -9.765 1.00 91.00 207 MET A CA 1
ATOM 1522 C C . MET A 1 207 ? -2.081 7.983 -9.684 1.00 91.00 207 MET A C 1
ATOM 1524 O O . MET A 1 207 ? -2.465 8.857 -10.464 1.00 91.00 207 MET A O 1
ATOM 1528 N N . LYS A 1 208 ? -1.116 8.198 -8.794 1.00 92.81 208 LYS A N 1
ATOM 1529 C CA . LYS A 1 208 ? -0.397 9.458 -8.658 1.00 92.81 208 LYS A CA 1
ATOM 1530 C C . LYS A 1 208 ? 1.107 9.215 -8.655 1.00 92.81 208 LYS A C 1
ATOM 1532 O O . LYS A 1 208 ? 1.596 8.293 -8.017 1.00 92.81 208 LYS A O 1
ATOM 1537 N N . GLY A 1 209 ? 1.843 10.028 -9.405 1.00 90.69 209 GLY A N 1
ATOM 1538 C CA . GLY A 1 209 ? 3.302 10.044 -9.349 1.00 90.69 209 GLY A CA 1
ATOM 1539 C C . GLY A 1 209 ? 3.831 11.185 -8.514 1.00 90.69 209 GLY A C 1
ATOM 1540 O O . GLY A 1 209 ? 3.071 12.038 -8.063 1.00 90.69 209 GLY A O 1
ATOM 1541 N N . SER A 1 210 ? 5.147 11.195 -8.360 1.00 90.00 210 SER A N 1
ATOM 1542 C CA . SER A 1 210 ? 5.857 12.087 -7.454 1.00 90.00 210 SER A CA 1
ATOM 1543 C C . SER A 1 210 ? 5.493 13.540 -7.699 1.00 90.00 210 SER A C 1
ATOM 1545 O O . SER A 1 210 ? 5.623 14.026 -8.824 1.00 90.00 210 SER A O 1
ATOM 1547 N N . GLU A 1 211 ? 5.127 14.253 -6.637 1.00 85.00 211 GLU A N 1
ATOM 1548 C CA . GLU A 1 211 ? 4.760 15.671 -6.723 1.00 85.00 211 GLU A CA 1
ATOM 1549 C C . GLU A 1 211 ? 5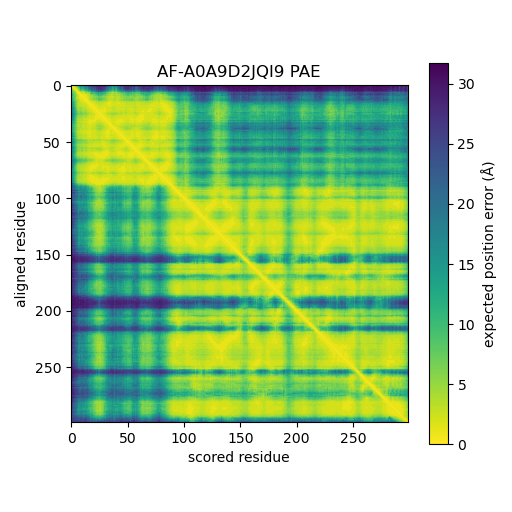.896 16.519 -7.326 1.00 85.00 211 GLU A C 1
ATOM 1551 O O . GLU A 1 211 ? 5.667 17.449 -8.099 1.00 85.00 211 GLU A O 1
ATOM 1556 N N . ALA A 1 212 ? 7.144 16.151 -7.027 1.00 79.19 212 ALA A N 1
ATOM 1557 C CA . ALA A 1 212 ? 8.339 16.847 -7.492 1.00 79.19 212 ALA A CA 1
ATOM 1558 C C . ALA A 1 212 ? 8.671 16.635 -8.985 1.00 79.19 212 ALA A C 1
ATOM 1560 O O . ALA A 1 212 ? 9.627 17.237 -9.480 1.00 79.19 212 ALA A O 1
ATOM 1561 N N . LEU A 1 213 ? 7.938 15.778 -9.706 1.00 82.19 213 LEU A N 1
ATOM 1562 C CA . LEU A 1 213 ? 8.235 15.420 -11.095 1.00 82.19 213 LEU A CA 1
ATOM 1563 C C . LEU A 1 213 ? 7.162 15.923 -12.072 1.00 82.19 213 LEU A C 1
ATOM 1565 O O . LEU A 1 213 ? 5.975 15.969 -11.750 1.00 82.19 213 LEU A O 1
ATOM 1569 N N . PRO A 1 214 ? 7.551 16.285 -13.309 1.00 73.50 214 PRO A N 1
ATOM 1570 C CA . PRO A 1 214 ? 6.608 16.788 -14.297 1.00 73.50 214 PRO A CA 1
ATOM 1571 C C . PRO A 1 214 ? 5.604 15.707 -14.718 1.00 73.50 214 PRO A C 1
ATOM 1573 O O . PRO A 1 214 ? 5.972 14.595 -15.105 1.00 73.50 214 PRO A O 1
ATOM 1576 N N . ALA A 1 215 ? 4.320 16.070 -14.715 1.00 64.62 215 ALA A N 1
ATOM 1577 C CA . ALA A 1 215 ? 3.221 15.151 -15.003 1.00 64.62 215 ALA A CA 1
ATOM 1578 C C . ALA A 1 215 ? 3.134 14.709 -16.482 1.00 64.62 215 ALA A C 1
ATOM 1580 O O . ALA A 1 215 ? 2.610 13.634 -16.759 1.00 64.62 215 ALA A O 1
ATOM 1581 N N . SER A 1 216 ? 3.632 15.493 -17.455 1.00 67.06 216 SER A N 1
ATOM 1582 C CA . SER A 1 216 ? 3.633 15.095 -18.878 1.00 67.06 216 SER A CA 1
ATOM 1583 C C . SER A 1 216 ? 4.582 15.924 -19.758 1.00 67.06 216 SER A C 1
ATOM 1585 O O . SER A 1 216 ? 4.940 17.044 -19.409 1.00 67.06 216 SER A O 1
ATOM 1587 N N . GLY A 1 217 ? 4.978 15.372 -20.915 1.00 59.66 217 GLY A N 1
ATOM 1588 C CA . GLY A 1 217 ? 5.619 16.103 -22.025 1.00 59.66 217 GLY A CA 1
ATOM 1589 C C . GLY A 1 217 ? 7.108 16.440 -21.879 1.00 59.66 217 GLY A C 1
ATOM 1590 O O . GLY A 1 217 ? 7.762 16.706 -22.886 1.00 59.66 217 GLY A O 1
ATOM 1591 N N . GLU A 1 218 ? 7.656 16.381 -20.668 1.00 70.00 218 GLU A N 1
ATOM 1592 C CA . GLU A 1 218 ? 9.043 16.755 -20.380 1.00 70.00 218 GLU A CA 1
ATOM 1593 C C . GLU A 1 218 ? 9.924 15.536 -20.074 1.00 70.00 218 GLU A C 1
ATOM 1595 O O . GLU A 1 218 ? 9.490 14.553 -19.467 1.00 70.00 218 GLU A O 1
ATOM 1600 N N . THR A 1 219 ? 11.186 15.609 -20.504 1.00 81.31 219 THR A N 1
ATOM 1601 C CA . THR A 1 219 ? 12.235 14.683 -20.068 1.00 81.31 219 THR A CA 1
ATOM 1602 C C . THR A 1 219 ? 12.882 15.255 -18.817 1.00 81.31 219 THR A C 1
ATOM 1604 O O . THR A 1 219 ? 13.440 16.350 -18.867 1.00 81.31 219 THR A O 1
ATOM 1607 N N . ALA A 1 220 ? 12.861 14.501 -17.721 1.00 86.06 220 ALA A N 1
ATOM 1608 C CA . ALA A 1 220 ? 13.593 14.838 -16.504 1.00 86.06 220 ALA A CA 1
ATOM 1609 C C . ALA A 1 220 ? 14.744 13.848 -16.302 1.00 86.06 220 ALA A C 1
ATOM 1611 O O . ALA A 1 220 ? 14.607 12.655 -16.562 1.00 86.06 220 ALA A O 1
ATOM 1612 N N . THR A 1 221 ? 15.895 14.335 -15.854 1.00 89.44 221 THR A N 1
ATOM 1613 C CA . THR A 1 221 ? 17.110 13.536 -15.624 1.00 89.44 221 THR A CA 1
ATOM 1614 C C . THR A 1 221 ? 17.622 13.774 -14.214 1.00 89.44 221 THR A C 1
ATOM 1616 O O . THR A 1 221 ? 17.322 14.812 -13.632 1.00 89.44 221 THR A O 1
ATOM 1619 N N . GLY A 1 222 ? 18.468 12.884 -13.696 1.00 89.56 222 GLY A N 1
ATOM 1620 C CA . GLY A 1 222 ? 19.052 13.081 -12.366 1.00 89.56 222 GLY A CA 1
ATOM 1621 C C . GLY A 1 222 ? 18.152 12.583 -11.232 1.00 89.56 222 GLY A C 1
ATOM 1622 O O . GLY A 1 222 ? 18.374 12.949 -10.087 1.00 89.56 222 GLY A O 1
ATOM 1623 N N . ILE A 1 223 ? 17.135 11.777 -11.547 1.00 91.19 223 ILE A N 1
ATOM 1624 C CA . ILE A 1 223 ? 16.145 11.306 -10.576 1.00 91.19 223 ILE A CA 1
ATOM 1625 C C . ILE A 1 223 ? 16.761 10.170 -9.764 1.00 91.19 223 ILE A C 1
ATOM 1627 O O . ILE A 1 223 ? 17.053 9.113 -10.321 1.00 91.19 223 ILE A O 1
ATOM 1631 N N . THR A 1 224 ? 16.960 10.388 -8.470 1.00 93.88 224 THR A N 1
ATOM 1632 C CA . THR A 1 224 ? 17.458 9.365 -7.537 1.00 93.88 224 THR A CA 1
ATOM 1633 C C . THR A 1 224 ? 16.392 8.881 -6.569 1.00 93.88 224 THR A C 1
ATOM 1635 O O . THR A 1 224 ? 16.560 7.829 -5.975 1.00 93.88 224 THR A O 1
ATOM 1638 N N . GLU A 1 225 ? 15.298 9.622 -6.409 1.00 94.75 225 GLU A N 1
ATOM 1639 C CA . GLU A 1 225 ? 14.202 9.262 -5.515 1.00 94.75 225 GLU A CA 1
ATOM 1640 C C . GLU A 1 225 ? 12.869 9.610 -6.166 1.00 94.75 225 GLU A C 1
ATOM 1642 O O . GLU A 1 225 ? 12.756 10.630 -6.854 1.00 94.75 225 GLU A O 1
ATOM 1647 N N . TYR A 1 226 ? 11.876 8.746 -5.979 1.00 94.25 226 TYR A N 1
ATOM 1648 C CA . TYR A 1 226 ? 10.509 8.990 -6.421 1.00 94.25 226 TYR A CA 1
ATOM 1649 C C . TYR A 1 226 ? 9.501 8.137 -5.651 1.00 94.25 226 TYR A C 1
ATOM 1651 O O . TYR A 1 226 ? 9.814 7.069 -5.125 1.00 94.25 226 TYR A O 1
ATOM 1659 N N . VAL A 1 227 ? 8.274 8.640 -5.635 1.00 95.06 227 VAL A N 1
ATOM 1660 C CA . VAL A 1 227 ? 7.066 8.012 -5.113 1.00 95.06 227 VAL A CA 1
ATOM 1661 C C . VAL A 1 227 ? 6.074 7.766 -6.249 1.00 95.06 227 VAL A C 1
ATOM 1663 O O . VAL A 1 227 ? 5.887 8.626 -7.116 1.00 95.06 227 VAL A O 1
ATOM 1666 N N . LEU A 1 228 ? 5.425 6.607 -6.226 1.00 94.81 228 LEU A N 1
ATOM 1667 C CA . LEU A 1 228 ? 4.201 6.328 -6.974 1.00 94.81 228 LEU A CA 1
ATOM 1668 C C . LEU A 1 228 ? 3.159 5.779 -6.015 1.00 94.81 228 LEU A C 1
ATOM 1670 O O . LEU A 1 228 ? 3.450 4.831 -5.303 1.00 94.81 228 LEU A O 1
ATOM 1674 N N . GLU A 1 229 ? 1.955 6.325 -6.029 1.00 95.62 229 GLU A N 1
ATOM 1675 C CA . GLU A 1 229 ? 0.851 5.864 -5.194 1.00 95.62 229 GLU A CA 1
ATOM 1676 C C . GLU A 1 229 ? -0.310 5.400 -6.059 1.00 95.62 229 GLU A C 1
ATOM 1678 O O . GLU A 1 229 ? -0.557 5.937 -7.147 1.00 95.62 229 GLU A O 1
ATOM 1683 N N . TRP A 1 230 ? -1.042 4.401 -5.580 1.00 94.88 230 TRP A N 1
ATOM 1684 C CA . TRP A 1 230 ? -2.143 3.830 -6.330 1.00 94.88 230 TRP A CA 1
ATOM 1685 C C . TRP A 1 230 ? -3.235 3.264 -5.430 1.00 94.88 230 TRP A C 1
ATOM 1687 O O . TRP A 1 230 ? -2.968 2.468 -4.532 1.00 94.88 230 TRP A O 1
ATOM 1697 N N . LYS A 1 231 ? -4.485 3.622 -5.737 1.00 95.38 231 LYS A N 1
ATOM 1698 C CA . LYS A 1 231 ? -5.680 2.919 -5.262 1.00 95.38 231 LYS A CA 1
ATOM 1699 C C . LYS A 1 231 ? -6.041 1.772 -6.211 1.00 95.38 231 LYS A C 1
ATOM 1701 O O . LYS A 1 231 ? -6.307 1.994 -7.393 1.00 95.38 231 LYS A O 1
ATOM 1706 N N . ILE A 1 232 ? -6.145 0.565 -5.673 1.00 94.44 232 ILE A N 1
ATOM 1707 C CA . ILE A 1 232 ? -6.601 -0.632 -6.384 1.00 94.44 232 ILE A CA 1
ATOM 1708 C C . ILE A 1 232 ? -7.966 -1.016 -5.817 1.00 94.44 232 ILE A C 1
ATOM 1710 O O . ILE A 1 232 ? -8.054 -1.573 -4.722 1.00 94.44 232 ILE A O 1
ATOM 1714 N N . SER A 1 233 ? -9.039 -0.702 -6.545 1.00 94.06 233 SER A N 1
ATOM 1715 C CA . SER A 1 233 ? -10.399 -1.045 -6.118 1.00 94.06 233 SER A CA 1
ATOM 1716 C C . SER A 1 233 ? -10.634 -2.546 -6.262 1.00 94.06 233 SER A C 1
ATOM 1718 O O . SER A 1 233 ? -10.394 -3.117 -7.325 1.00 94.06 233 SER A O 1
ATOM 1720 N N . PHE A 1 234 ? -11.190 -3.190 -5.239 1.00 93.88 234 PHE A N 1
ATOM 1721 C CA . PHE A 1 234 ? -11.496 -4.625 -5.293 1.00 93.88 234 PHE A CA 1
ATOM 1722 C C . PHE A 1 234 ? -12.533 -4.953 -6.377 1.00 93.88 234 PHE A C 1
ATOM 1724 O O . PHE A 1 234 ? -12.423 -5.963 -7.075 1.00 93.88 234 PHE A O 1
ATOM 1731 N N . ALA A 1 235 ? -13.475 -4.032 -6.603 1.00 92.38 235 ALA A N 1
ATOM 1732 C CA . ALA A 1 235 ? -14.487 -4.140 -7.649 1.00 92.38 235 ALA A CA 1
ATOM 1733 C C . ALA A 1 235 ? -13.897 -4.197 -9.071 1.00 92.38 235 ALA A C 1
ATOM 1735 O O . ALA A 1 235 ? -14.439 -4.920 -9.908 1.00 92.38 235 ALA A O 1
ATOM 1736 N N . ASP A 1 236 ? -12.781 -3.504 -9.335 1.00 89.00 236 ASP A N 1
ATOM 1737 C CA . ASP A 1 236 ? -12.123 -3.501 -10.654 1.00 89.00 236 ASP A CA 1
ATOM 1738 C C . ASP A 1 236 ? -11.570 -4.893 -11.006 1.00 89.00 236 ASP A C 1
ATOM 1740 O O . ASP A 1 236 ? -11.470 -5.257 -12.176 1.00 89.00 236 ASP A O 1
ATOM 1744 N N . PHE A 1 237 ? -11.293 -5.703 -9.979 1.00 88.69 237 PHE A N 1
ATOM 1745 C CA . PHE A 1 237 ? -10.795 -7.071 -10.086 1.00 88.69 237 PHE A CA 1
ATOM 1746 C C . PHE A 1 237 ? -11.847 -8.120 -9.70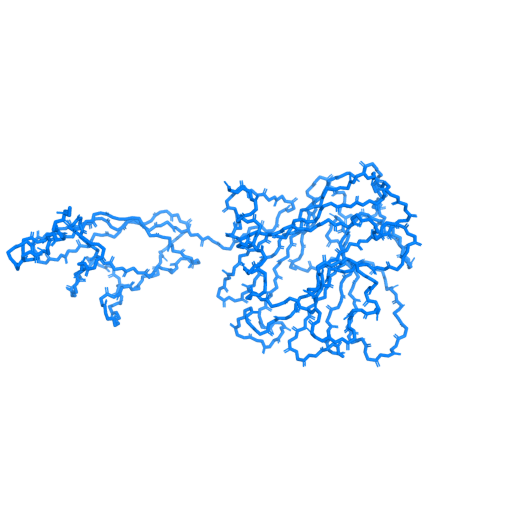1 1.00 88.69 237 PHE A C 1
ATOM 1748 O O . PHE A 1 237 ? -11.529 -9.303 -9.629 1.00 88.69 237 PHE A O 1
ATOM 1755 N N . GLY A 1 238 ? -13.105 -7.736 -9.459 1.00 91.38 238 GLY A N 1
ATOM 1756 C CA . GLY A 1 238 ? -14.177 -8.676 -9.109 1.00 91.38 238 GLY A CA 1
ATOM 1757 C C . GLY A 1 238 ? -13.907 -9.504 -7.846 1.00 91.38 238 GLY A C 1
ATOM 1758 O O . GLY A 1 238 ? -14.341 -10.655 -7.775 1.00 91.38 238 GLY A O 1
ATOM 1759 N N . VAL A 1 239 ? -13.175 -8.941 -6.884 1.00 92.62 239 VAL A N 1
ATOM 1760 C CA . VAL A 1 239 ? -12.900 -9.540 -5.569 1.00 92.62 239 VAL A CA 1
ATOM 1761 C C . VAL A 1 239 ? -13.536 -8.695 -4.465 1.00 92.62 239 VAL A C 1
ATOM 1763 O O . VAL A 1 239 ? -13.906 -7.547 -4.697 1.00 92.62 239 VAL A O 1
ATOM 1766 N N . ASP A 1 240 ? -13.674 -9.267 -3.268 1.00 92.69 240 ASP A N 1
ATOM 1767 C CA . ASP A 1 240 ? -14.284 -8.589 -2.113 1.00 92.69 240 ASP A CA 1
ATOM 1768 C C . ASP A 1 240 ? -13.244 -8.033 -1.121 1.00 92.69 240 ASP A C 1
ATOM 1770 O O . ASP A 1 240 ? -13.588 -7.259 -0.231 1.00 92.69 240 ASP A O 1
ATOM 1774 N N . SER A 1 241 ? -11.980 -8.449 -1.242 1.00 94.12 241 SER A N 1
ATOM 1775 C CA . SER A 1 241 ? -10.869 -8.024 -0.385 1.00 94.12 241 SER A CA 1
ATOM 1776 C C . SER A 1 241 ? -9.522 -8.226 -1.082 1.00 94.12 241 SER A C 1
ATOM 1778 O O . SER A 1 241 ? -9.436 -8.885 -2.126 1.00 94.12 241 SER A O 1
ATOM 1780 N N . ALA A 1 242 ? -8.451 -7.708 -0.477 1.00 95.12 242 ALA A N 1
ATOM 1781 C CA . ALA A 1 242 ? -7.096 -7.866 -0.992 1.00 95.12 242 ALA A CA 1
ATOM 1782 C C . ALA A 1 242 ? -6.585 -9.324 -0.933 1.00 95.12 242 ALA A C 1
ATOM 1784 O O . ALA A 1 242 ? -5.684 -9.676 -1.692 1.00 95.12 242 ALA A O 1
ATOM 1785 N N . ASP A 1 243 ? -7.208 -10.203 -0.136 1.00 94.44 243 ASP A N 1
ATOM 1786 C CA . ASP A 1 243 ? -6.932 -11.653 -0.136 1.00 94.44 243 ASP A CA 1
ATOM 1787 C C . ASP A 1 243 ? -7.203 -12.315 -1.498 1.00 94.44 243 ASP A C 1
ATOM 1789 O O . ASP A 1 243 ? -6.655 -13.376 -1.801 1.00 94.44 243 ASP A O 1
ATOM 1793 N N . GLY A 1 244 ? -8.069 -11.712 -2.319 1.00 93.19 244 GLY A N 1
ATOM 1794 C CA . GLY A 1 244 ? -8.358 -12.173 -3.676 1.00 93.19 244 GLY A CA 1
ATOM 1795 C C . GLY A 1 244 ? -7.339 -11.716 -4.723 1.00 93.19 244 GLY A C 1
ATOM 1796 O O . GLY A 1 244 ? -7.502 -12.044 -5.897 1.00 93.19 244 GLY A O 1
ATOM 1797 N N . LEU A 1 245 ? -6.323 -10.941 -4.331 1.00 94.19 245 LEU A N 1
ATOM 1798 C CA . LEU A 1 245 ? -5.346 -10.347 -5.238 1.00 94.19 245 LEU A CA 1
ATOM 1799 C C . LEU A 1 245 ? -3.966 -10.995 -5.108 1.00 94.19 245 LEU A C 1
ATOM 1801 O O . LEU A 1 245 ? -3.509 -11.388 -4.035 1.00 94.19 245 LEU A O 1
ATOM 1805 N N . TYR A 1 246 ? -3.283 -11.046 -6.245 1.00 93.56 246 TYR A N 1
ATOM 1806 C CA . TYR A 1 246 ? -1.910 -11.498 -6.397 1.00 93.56 246 TYR A CA 1
ATOM 1807 C C . TYR A 1 246 ? -1.087 -10.382 -7.030 1.00 93.56 246 TYR A C 1
ATOM 1809 O O . TYR A 1 246 ? -1.469 -9.849 -8.074 1.00 93.56 246 TYR A O 1
ATOM 1817 N N . PHE A 1 247 ? 0.070 -10.087 -6.448 1.00 93.56 247 PHE A N 1
ATOM 1818 C CA . PHE A 1 247 ? 0.936 -8.979 -6.831 1.00 93.56 247 PHE A CA 1
ATOM 1819 C C . PHE A 1 247 ? 2.308 -9.462 -7.305 1.00 93.56 247 PHE A C 1
ATOM 1821 O O . PHE A 1 247 ? 2.917 -10.345 -6.706 1.00 93.56 247 PHE A O 1
ATOM 1828 N N . LEU A 1 248 ? 2.851 -8.824 -8.338 1.00 91.38 248 LEU A N 1
ATOM 1829 C CA . LEU A 1 248 ? 4.298 -8.774 -8.558 1.00 91.38 248 LEU A CA 1
ATOM 1830 C C . LEU A 1 248 ? 4.726 -7.319 -8.517 1.00 91.38 248 LEU A C 1
ATOM 1832 O O . LEU A 1 248 ? 4.162 -6.497 -9.235 1.00 91.38 248 LEU A O 1
ATOM 1836 N N . PHE A 1 249 ? 5.748 -7.015 -7.728 1.00 93.06 249 PHE A N 1
ATOM 1837 C CA . PHE A 1 249 ? 6.343 -5.684 -7.673 1.00 93.06 249 PHE A CA 1
ATOM 1838 C C . PHE A 1 249 ? 7.710 -5.705 -8.327 1.00 93.06 249 PHE A C 1
ATOM 1840 O O . PHE A 1 249 ? 8.438 -6.693 -8.259 1.00 93.06 249 PHE A O 1
ATOM 1847 N N . GLY A 1 250 ? 8.064 -4.620 -8.990 1.00 88.69 250 GLY A N 1
ATOM 1848 C CA . GLY A 1 250 ? 9.188 -4.618 -9.899 1.00 88.69 250 GLY A CA 1
ATOM 1849 C C . GLY A 1 250 ? 9.721 -3.235 -10.201 1.00 88.69 250 GLY A C 1
ATOM 1850 O O . GLY A 1 250 ? 9.220 -2.213 -9.744 1.00 88.69 250 GLY A O 1
ATOM 1851 N N . TRP A 1 251 ? 10.773 -3.218 -11.003 1.00 89.06 251 TRP A N 1
ATOM 1852 C CA . TRP A 1 251 ? 11.589 -2.043 -11.266 1.00 89.06 251 TRP A CA 1
ATOM 1853 C C . TRP A 1 251 ? 11.880 -1.917 -12.756 1.00 89.06 251 TRP A C 1
ATOM 1855 O O . TRP A 1 251 ? 12.054 -2.922 -13.462 1.00 89.06 251 TRP A O 1
ATOM 1865 N N . ILE A 1 252 ? 11.918 -0.678 -13.247 1.00 86.44 252 ILE A N 1
ATOM 1866 C CA . ILE A 1 252 ? 12.276 -0.392 -14.632 1.00 86.44 252 ILE A CA 1
ATOM 1867 C C . ILE A 1 252 ? 13.802 -0.333 -14.755 1.00 86.44 252 ILE A C 1
ATOM 1869 O O . ILE A 1 252 ? 14.447 0.678 -14.484 1.00 86.44 252 ILE A O 1
ATOM 1873 N N . ASN A 1 253 ? 14.395 -1.419 -15.245 1.00 71.00 253 ASN A N 1
ATOM 1874 C CA . ASN A 1 253 ? 15.824 -1.452 -15.531 1.00 71.00 253 ASN A CA 1
ATOM 1875 C C . ASN A 1 253 ? 16.146 -0.695 -16.837 1.00 71.00 253 ASN A C 1
ATOM 1877 O O . ASN A 1 253 ? 15.527 -0.900 -17.886 1.00 71.00 253 ASN A O 1
ATOM 1881 N N . SER A 1 254 ? 17.167 0.162 -16.790 1.00 63.47 254 SER A N 1
ATOM 1882 C CA . SER A 1 254 ? 17.708 0.849 -17.962 1.00 63.47 254 SER A CA 1
ATOM 1883 C C . SER A 1 254 ? 18.448 -0.105 -18.906 1.00 63.47 254 SER A C 1
ATOM 1885 O O . SER A 1 254 ? 19.625 -0.391 -18.712 1.00 63.47 254 SER A O 1
ATOM 1887 N N . GLY A 1 255 ? 17.783 -0.533 -19.983 1.00 56.28 255 GLY A N 1
ATOM 1888 C CA . GLY A 1 255 ? 18.414 -1.284 -21.080 1.00 56.28 255 GLY A CA 1
ATOM 1889 C C . GLY A 1 255 ? 18.351 -2.810 -20.960 1.00 56.28 255 GLY A C 1
ATOM 1890 O O . GLY A 1 255 ? 18.909 -3.495 -21.815 1.00 56.28 255 GLY A O 1
ATOM 1891 N N . SER A 1 256 ? 17.642 -3.337 -19.959 1.00 59.00 256 SER A N 1
ATOM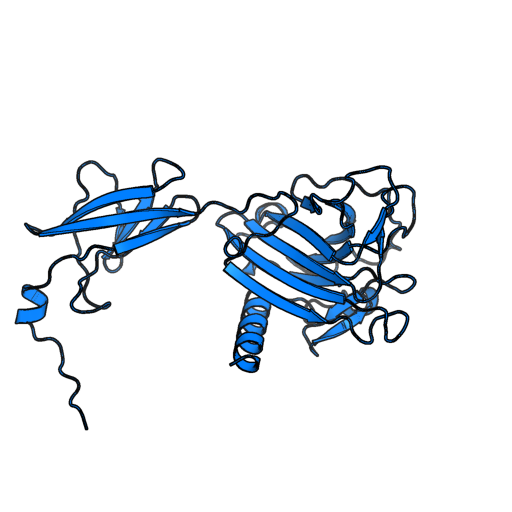 1892 C CA . SER A 1 256 ? 17.328 -4.767 -19.817 1.00 59.00 256 SER A CA 1
ATOM 1893 C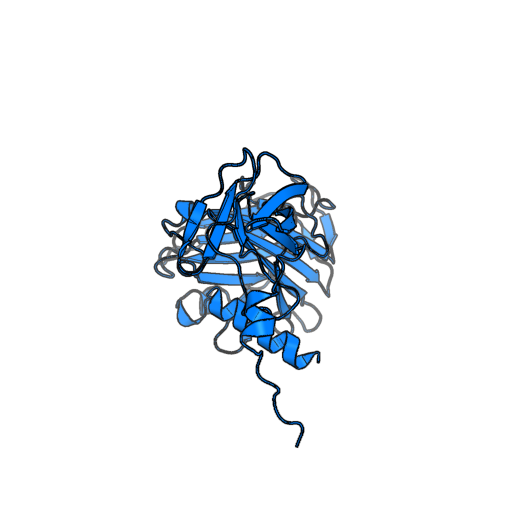 C . SER A 1 256 ? 15.816 -5.015 -19.887 1.00 59.00 256 SER A C 1
ATOM 1895 O O . SER A 1 256 ? 15.025 -4.073 -19.920 1.00 59.00 256 SER A O 1
ATOM 1897 N N . ALA A 1 257 ? 15.410 -6.289 -19.901 1.00 67.69 257 ALA A N 1
ATOM 1898 C CA . ALA A 1 257 ? 14.016 -6.658 -19.670 1.00 67.69 257 ALA A CA 1
ATOM 1899 C C . ALA A 1 257 ? 13.549 -6.157 -18.295 1.00 67.69 257 ALA A C 1
ATOM 1901 O O . ALA A 1 257 ? 14.341 -6.106 -17.348 1.00 67.69 257 ALA A O 1
ATOM 1902 N N . ASP A 1 258 ? 12.264 -5.817 -18.204 1.00 76.44 258 ASP A N 1
ATOM 1903 C CA . ASP A 1 258 ? 11.619 -5.425 -16.956 1.00 76.44 258 ASP A CA 1
ATOM 1904 C C . ASP A 1 258 ? 11.828 -6.497 -15.878 1.00 76.44 258 ASP A C 1
ATOM 1906 O O . ASP A 1 258 ? 11.983 -7.690 -16.177 1.00 76.44 258 ASP A O 1
ATOM 1910 N N . ARG A 1 259 ? 11.938 -6.044 -14.627 1.00 80.19 259 ARG A N 1
ATOM 1911 C CA . ARG A 1 259 ? 12.343 -6.876 -13.497 1.00 80.19 259 ARG A CA 1
ATOM 1912 C C . ARG A 1 259 ? 11.270 -6.898 -12.422 1.00 80.19 259 ARG A C 1
ATOM 1914 O O . ARG A 1 259 ? 10.701 -5.849 -12.141 1.00 80.19 259 ARG A O 1
ATOM 1921 N N . VAL A 1 260 ? 11.050 -8.052 -11.799 1.00 84.62 260 VAL A N 1
ATOM 1922 C CA . VAL A 1 260 ? 10.104 -8.238 -10.688 1.00 84.62 260 VAL A CA 1
ATOM 1923 C C . VAL A 1 260 ? 10.735 -9.046 -9.561 1.00 84.62 260 VAL A C 1
ATOM 1925 O O . VAL A 1 260 ? 11.585 -9.904 -9.810 1.00 84.62 260 VAL A O 1
ATOM 1928 N N . TYR A 1 261 ? 10.323 -8.748 -8.335 1.00 87.06 261 TYR A N 1
ATOM 1929 C CA . TYR A 1 261 ? 10.611 -9.532 -7.146 1.00 87.06 261 TYR A CA 1
ATOM 1930 C C . TYR A 1 261 ? 9.911 -10.890 -7.243 1.00 87.06 261 TYR A C 1
ATOM 1932 O O . TYR A 1 261 ? 8.701 -10.956 -7.458 1.00 87.06 261 TYR A O 1
ATOM 1940 N N . ASP A 1 262 ? 10.682 -11.963 -7.106 1.00 87.50 262 ASP A N 1
ATOM 1941 C CA . ASP A 1 262 ? 10.194 -13.335 -7.083 1.00 87.50 262 ASP A CA 1
ATOM 1942 C C . ASP A 1 262 ? 10.139 -13.824 -5.634 1.00 87.50 262 ASP A C 1
ATOM 1944 O O . ASP A 1 262 ? 11.172 -13.957 -4.971 1.00 87.50 262 ASP A O 1
ATOM 1948 N N . LYS A 1 263 ? 8.936 -14.123 -5.133 1.00 86.06 263 LYS A N 1
ATOM 1949 C CA . LYS A 1 263 ? 8.776 -14.550 -3.737 1.00 86.06 263 LYS A CA 1
ATOM 1950 C C . LYS A 1 263 ? 9.400 -15.910 -3.424 1.00 86.06 263 LYS A C 1
ATOM 1952 O O . LYS A 1 263 ? 9.614 -16.215 -2.254 1.00 86.06 263 LYS A O 1
ATOM 1957 N N . THR A 1 264 ? 9.648 -16.751 -4.430 1.00 83.31 264 THR A N 1
ATOM 1958 C CA . THR A 1 264 ? 10.100 -18.136 -4.215 1.00 83.31 264 THR A CA 1
ATOM 1959 C C . THR A 1 264 ? 11.515 -18.210 -3.656 1.00 83.31 264 THR A C 1
ATOM 1961 O O . THR A 1 264 ? 11.820 -19.097 -2.859 1.00 83.31 264 THR A O 1
ATOM 1964 N N . ASP A 1 265 ? 12.372 -17.269 -4.048 1.00 83.75 265 ASP A N 1
ATOM 1965 C CA . ASP A 1 265 ? 13.757 -17.179 -3.585 1.00 83.75 265 ASP A CA 1
ATOM 1966 C C . ASP A 1 265 ? 14.172 -15.772 -3.134 1.00 83.75 265 ASP A C 1
ATOM 1968 O O . ASP A 1 265 ? 15.307 -15.580 -2.694 1.00 83.75 265 ASP A O 1
ATOM 1972 N N . GLY A 1 266 ? 13.260 -14.798 -3.201 1.00 82.25 266 GLY A N 1
ATOM 1973 C CA . GLY A 1 266 ? 13.486 -13.420 -2.777 1.00 82.25 266 GLY A CA 1
ATOM 1974 C C . GLY A 1 266 ? 14.408 -12.628 -3.703 1.00 82.25 266 GLY A C 1
ATOM 1975 O O . GLY A 1 266 ? 14.910 -11.576 -3.303 1.00 82.25 266 GLY A O 1
ATOM 1976 N N . THR A 1 267 ? 14.671 -13.125 -4.915 1.00 85.31 267 THR A N 1
ATOM 1977 C CA . THR A 1 267 ? 15.529 -12.452 -5.898 1.00 85.31 267 THR A CA 1
ATOM 1978 C C . THR A 1 267 ? 14.717 -11.674 -6.929 1.00 85.31 267 THR A C 1
ATOM 1980 O O . THR A 1 267 ? 13.519 -11.877 -7.107 1.00 85.31 267 THR A O 1
ATOM 1983 N N . VAL A 1 268 ? 15.376 -10.757 -7.638 1.00 83.69 268 VAL A N 1
ATOM 1984 C CA . VAL A 1 268 ? 14.754 -9.972 -8.709 1.00 83.69 268 VAL A CA 1
ATOM 1985 C C . VAL A 1 268 ? 15.091 -10.593 -10.066 1.00 83.69 268 VAL A C 1
ATOM 1987 O O . VAL A 1 268 ? 16.259 -10.701 -10.443 1.00 83.69 268 VAL A O 1
ATOM 1990 N N . LYS A 1 269 ? 14.067 -10.986 -10.828 1.00 81.50 269 LYS A N 1
ATOM 1991 C CA . LYS A 1 269 ? 14.198 -11.722 -12.100 1.00 81.50 269 LYS A CA 1
ATOM 1992 C C . LYS A 1 269 ? 13.473 -11.008 -13.237 1.00 81.50 269 LYS A C 1
ATOM 1994 O O . LYS A 1 269 ? 12.805 -10.003 -13.032 1.00 81.50 269 LYS A O 1
ATOM 1999 N N . SER A 1 270 ? 13.646 -11.484 -14.473 1.00 78.50 270 SER A N 1
ATOM 2000 C CA . SER A 1 270 ? 12.926 -10.918 -15.623 1.00 78.50 270 SER A CA 1
ATOM 2001 C C . SER A 1 270 ? 11.422 -11.164 -15.496 1.00 78.50 270 SER A C 1
ATOM 2003 O O . SER A 1 270 ? 11.019 -12.295 -15.230 1.00 78.50 270 SER A O 1
ATOM 2005 N N . THR A 1 271 ? 10.601 -10.144 -15.754 1.00 73.38 271 THR A N 1
ATOM 2006 C CA . THR A 1 271 ? 9.135 -10.252 -15.734 1.00 73.38 271 THR A CA 1
ATOM 2007 C C . THR A 1 271 ? 8.645 -11.434 -16.567 1.00 73.38 271 THR A C 1
ATOM 2009 O O . THR A 1 271 ? 7.886 -12.251 -16.059 1.00 73.38 271 THR A O 1
ATOM 2012 N N . ASP A 1 272 ? 9.167 -11.614 -17.784 1.00 70.75 272 ASP A N 1
ATOM 2013 C CA . ASP A 1 272 ? 8.772 -12.711 -18.683 1.00 70.75 272 ASP A CA 1
ATOM 2014 C C . ASP A 1 272 ? 9.031 -14.109 -18.092 1.00 70.75 272 ASP A C 1
ATOM 2016 O O . ASP A 1 272 ? 8.322 -15.059 -18.415 1.00 70.75 272 ASP A O 1
ATOM 2020 N N . SER A 1 273 ? 10.036 -14.248 -17.219 1.00 66.06 273 SER A N 1
ATOM 2021 C CA . SER A 1 273 ? 10.365 -15.528 -16.573 1.00 66.06 273 SER A CA 1
ATOM 2022 C C . SER A 1 273 ? 9.530 -15.828 -15.329 1.00 66.06 273 SER A C 1
ATOM 2024 O O . SER A 1 273 ? 9.407 -16.990 -14.953 1.00 66.06 273 SER A O 1
ATOM 2026 N N . VAL A 1 274 ? 8.969 -14.797 -14.695 1.00 66.38 274 VAL A N 1
ATOM 2027 C CA . VAL A 1 274 ? 8.296 -14.898 -13.390 1.00 66.38 274 VAL A CA 1
ATOM 2028 C C . VAL A 1 274 ? 6.781 -14.842 -13.532 1.00 66.38 274 VAL A C 1
ATOM 2030 O O . VAL A 1 274 ? 6.070 -15.529 -12.801 1.00 66.38 274 VAL A O 1
ATOM 2033 N N . ILE A 1 275 ? 6.285 -14.076 -14.505 1.00 72.38 275 ILE A N 1
ATOM 2034 C CA . ILE A 1 275 ? 4.853 -13.863 -14.720 1.00 72.38 275 ILE A CA 1
ATOM 2035 C C . ILE A 1 275 ? 4.127 -15.154 -15.122 1.00 72.38 275 ILE A C 1
ATOM 2037 O O . ILE A 1 275 ? 2.924 -15.245 -14.965 1.00 72.38 275 ILE A O 1
ATOM 2041 N N . ALA A 1 276 ? 4.840 -16.180 -15.594 1.00 70.81 276 ALA A N 1
ATOM 2042 C CA . ALA A 1 276 ? 4.250 -17.411 -16.118 1.00 70.81 276 ALA A CA 1
ATOM 2043 C C . ALA A 1 276 ? 3.522 -18.286 -15.074 1.00 70.81 276 ALA A C 1
ATOM 2045 O O . ALA A 1 276 ? 2.807 -19.210 -15.460 1.00 70.81 276 ALA A O 1
ATOM 2046 N N . THR A 1 277 ? 3.702 -18.041 -13.769 1.00 76.25 277 THR A N 1
ATOM 2047 C CA . THR A 1 277 ? 3.050 -18.813 -12.696 1.00 76.25 277 THR A CA 1
ATOM 2048 C C . THR A 1 277 ? 2.720 -17.938 -11.487 1.00 76.25 277 THR A C 1
ATOM 2050 O O . THR A 1 277 ? 3.578 -17.189 -11.020 1.00 76.25 277 THR A O 1
ATOM 2053 N N . LEU A 1 278 ? 1.520 -18.102 -10.910 1.00 80.62 278 LEU A N 1
ATOM 2054 C CA . LEU A 1 278 ? 1.117 -17.395 -9.681 1.00 80.62 278 LEU A CA 1
ATOM 2055 C C . LEU A 1 278 ? 1.977 -17.748 -8.456 1.00 80.62 278 LEU A C 1
ATOM 2057 O O . LEU A 1 278 ? 2.014 -16.974 -7.506 1.00 80.62 278 LEU A O 1
ATOM 2061 N N . ASP A 1 279 ? 2.714 -18.862 -8.484 1.00 83.50 279 ASP A N 1
ATOM 2062 C CA . ASP A 1 279 ? 3.610 -19.279 -7.394 1.00 83.50 279 ASP A CA 1
ATOM 2063 C C . ASP A 1 279 ? 4.683 -18.236 -7.053 1.00 83.50 279 ASP A C 1
ATOM 2065 O O . ASP A 1 279 ? 5.199 -18.232 -5.937 1.00 83.50 279 ASP A O 1
ATOM 2069 N N . ASN A 1 280 ? 4.987 -17.327 -7.981 1.00 85.00 280 ASN A N 1
ATOM 2070 C CA . ASN A 1 280 ? 5.961 -16.263 -7.763 1.00 85.00 280 ASN A CA 1
ATOM 2071 C C . ASN A 1 280 ? 5.329 -14.947 -7.275 1.00 85.00 280 ASN A C 1
ATOM 2073 O O . ASN A 1 280 ? 6.055 -14.036 -6.878 1.00 85.00 280 ASN A O 1
ATOM 2077 N N . TYR A 1 281 ? 3.997 -14.835 -7.313 1.00 90.38 281 TYR A N 1
ATOM 2078 C CA . TYR A 1 281 ? 3.256 -13.630 -6.942 1.00 90.38 281 TYR A CA 1
ATOM 2079 C C . TYR A 1 281 ? 3.024 -13.577 -5.439 1.00 90.38 281 TYR A C 1
ATOM 2081 O O . TYR A 1 281 ? 2.678 -14.581 -4.817 1.00 90.38 281 TYR A O 1
ATOM 2089 N N . LEU A 1 282 ? 3.129 -12.388 -4.866 1.00 93.69 282 LEU A N 1
ATOM 2090 C CA . LEU A 1 282 ? 2.814 -12.103 -3.476 1.00 93.69 282 LEU A CA 1
ATOM 2091 C C . LEU A 1 282 ? 1.302 -11.996 -3.273 1.00 93.69 282 LEU A C 1
ATOM 2093 O O . LEU A 1 282 ? 0.612 -11.300 -4.009 1.00 93.69 282 LEU A O 1
ATOM 2097 N N . THR A 1 283 ? 0.796 -12.664 -2.247 1.00 94.94 283 THR A N 1
ATOM 2098 C CA . THR A 1 283 ? -0.490 -12.337 -1.618 1.00 94.94 283 THR A CA 1
ATOM 2099 C C . THR A 1 283 ? -0.264 -11.327 -0.491 1.00 94.94 283 THR A C 1
ATOM 2101 O O . THR A 1 283 ? 0.873 -11.124 -0.062 1.00 94.94 283 THR A O 1
ATOM 2104 N N . ILE A 1 284 ? -1.330 -10.747 0.061 1.00 95.81 284 ILE A N 1
ATOM 2105 C CA . ILE A 1 284 ? -1.227 -9.909 1.270 1.00 95.81 284 ILE A CA 1
ATOM 2106 C C . ILE A 1 284 ? -0.580 -10.658 2.434 1.00 95.81 284 ILE A C 1
ATOM 2108 O O . ILE A 1 284 ? 0.290 -10.117 3.114 1.00 95.81 284 ILE A O 1
ATOM 2112 N N . ALA A 1 285 ? -0.931 -11.931 2.626 1.00 95.38 285 ALA A N 1
ATOM 2113 C CA . ALA A 1 285 ? -0.308 -12.762 3.650 1.00 95.38 285 ALA A CA 1
ATOM 2114 C C . ALA A 1 285 ? 1.210 -12.912 3.436 1.00 95.38 285 ALA A C 1
ATOM 2116 O O . ALA A 1 285 ? 1.966 -12.900 4.407 1.00 95.38 285 ALA A O 1
ATOM 2117 N N . ASP A 1 286 ? 1.663 -13.016 2.181 1.00 95.88 286 ASP A N 1
ATOM 2118 C CA . ASP A 1 286 ? 3.094 -13.056 1.864 1.00 95.88 286 ASP A CA 1
ATOM 2119 C C . ASP A 1 286 ? 3.771 -11.707 2.162 1.00 95.88 286 ASP A C 1
ATOM 2121 O O . ASP A 1 286 ? 4.862 -11.685 2.728 1.00 95.88 286 ASP A O 1
ATOM 2125 N N . MET A 1 287 ? 3.125 -10.582 1.832 1.00 96.31 287 MET A N 1
ATOM 2126 C CA . MET A 1 287 ? 3.643 -9.233 2.114 1.00 96.31 287 MET A CA 1
ATOM 2127 C C . MET A 1 287 ? 3.789 -8.982 3.621 1.00 96.31 287 MET A C 1
ATOM 2129 O O . MET A 1 287 ? 4.849 -8.548 4.070 1.00 96.31 287 MET A O 1
ATOM 2133 N N . LEU A 1 288 ? 2.780 -9.350 4.417 1.00 96.62 288 LEU A N 1
ATOM 2134 C CA . LEU A 1 288 ? 2.832 -9.289 5.884 1.00 96.62 288 LEU A CA 1
ATOM 2135 C C . LEU A 1 288 ? 3.929 -10.197 6.465 1.00 96.62 288 LEU A C 1
ATOM 2137 O O . LEU A 1 288 ? 4.589 -9.849 7.445 1.00 96.62 288 LEU A O 1
ATOM 2141 N N . ALA A 1 289 ? 4.152 -11.372 5.869 1.00 95.38 289 ALA A N 1
ATOM 2142 C CA . ALA A 1 289 ? 5.229 -12.265 6.289 1.00 95.38 289 ALA A CA 1
ATOM 2143 C C . ALA A 1 289 ? 6.621 -11.678 5.991 1.00 95.38 289 ALA A C 1
ATOM 2145 O O . ALA A 1 289 ? 7.534 -11.845 6.804 1.00 95.38 289 ALA A O 1
ATOM 2146 N N . LEU A 1 290 ? 6.784 -10.983 4.860 1.00 94.94 290 LEU A N 1
ATOM 2147 C CA . LEU A 1 290 ? 8.021 -10.276 4.514 1.00 94.94 290 LEU A CA 1
ATOM 2148 C C . LEU A 1 290 ? 8.294 -9.113 5.472 1.00 94.94 290 LEU A C 1
ATOM 2150 O O . LEU A 1 290 ? 9.408 -9.019 5.984 1.00 94.94 290 LEU A O 1
ATOM 2154 N N . GLU A 1 291 ? 7.286 -8.292 5.770 1.00 95.44 291 GLU A N 1
ATOM 2155 C CA . GLU A 1 291 ? 7.372 -7.223 6.776 1.00 95.44 291 GLU A CA 1
ATOM 2156 C C . GLU A 1 291 ? 7.843 -7.778 8.131 1.00 95.44 291 GLU A C 1
ATOM 2158 O O . GLU A 1 291 ? 8.846 -7.329 8.692 1.00 95.44 291 GLU A O 1
ATOM 2163 N N . ALA A 1 292 ? 7.182 -8.828 8.630 1.00 93.31 292 ALA A N 1
ATOM 2164 C CA . ALA A 1 292 ? 7.540 -9.450 9.902 1.00 93.31 292 ALA A CA 1
ATOM 2165 C C . ALA A 1 292 ? 8.968 -10.030 9.899 1.00 93.31 292 ALA A C 1
ATOM 2167 O O . ALA A 1 292 ? 9.680 -9.946 10.905 1.00 93.31 292 ALA A O 1
ATOM 2168 N N . ALA A 1 293 ? 9.402 -10.615 8.778 1.00 91.38 293 ALA A N 1
ATOM 2169 C CA . ALA A 1 293 ? 10.758 -11.135 8.629 1.00 91.38 293 ALA A CA 1
ATOM 2170 C C . ALA A 1 293 ? 11.814 -10.019 8.651 1.00 91.38 293 ALA A C 1
ATOM 2172 O O . ALA A 1 293 ? 12.890 -10.224 9.214 1.00 91.38 293 ALA A O 1
ATOM 2173 N N . GLN A 1 294 ? 11.512 -8.852 8.078 1.00 90.19 294 GLN A N 1
ATOM 2174 C CA . GLN A 1 294 ? 12.408 -7.692 8.062 1.00 90.19 294 GLN A CA 1
ATOM 2175 C C . GLN A 1 294 ? 12.505 -7.025 9.430 1.00 90.19 294 GLN A C 1
ATOM 2177 O O . GLN A 1 294 ? 13.614 -6.814 9.920 1.00 90.19 294 GLN A O 1
ATOM 2182 N N . ALA A 1 295 ? 11.378 -6.831 10.117 1.00 84.12 295 ALA A N 1
ATOM 2183 C CA . ALA A 1 295 ? 11.369 -6.320 11.488 1.00 84.12 295 ALA A CA 1
ATOM 2184 C C . ALA A 1 295 ? 12.203 -7.196 12.447 1.00 84.12 295 ALA A C 1
ATOM 2186 O O . ALA A 1 295 ? 12.850 -6.691 13.362 1.00 84.12 295 ALA A O 1
ATOM 2187 N N . GLY A 1 296 ? 12.233 -8.516 12.223 1.00 74.44 296 GLY A N 1
ATOM 2188 C CA . GLY A 1 296 ? 13.051 -9.454 13.000 1.00 74.44 296 GLY A CA 1
ATOM 2189 C C . GLY A 1 296 ? 14.555 -9.433 12.691 1.00 74.44 296 GLY A C 1
ATOM 2190 O O . GLY A 1 296 ? 15.327 -9.970 13.480 1.00 74.44 296 GLY A O 1
ATOM 2191 N N . GLN A 1 297 ? 14.982 -8.854 11.565 1.00 71.44 297 GLN A N 1
ATOM 2192 C CA . GLN A 1 297 ? 16.402 -8.689 11.214 1.00 71.44 297 GLN A CA 1
ATOM 2193 C C . GLN A 1 297 ? 16.988 -7.370 11.738 1.00 71.44 297 GLN A C 1
ATOM 2195 O O . GLN A 1 297 ? 18.205 -7.268 11.894 1.00 71.44 297 GLN A O 1
ATOM 2200 N N . GLU A 1 298 ? 16.136 -6.380 12.014 1.00 59.19 298 GLU A N 1
ATOM 2201 C CA . GLU A 1 298 ? 16.525 -5.052 12.507 1.00 59.19 298 GLU A CA 1
ATOM 2202 C C . GLU A 1 298 ? 16.512 -4.925 14.047 1.00 59.19 298 GLU A C 1
ATOM 2204 O O . GLU A 1 298 ? 17.034 -3.942 14.579 1.00 59.19 298 GLU A O 1
ATOM 2209 N N . ALA A 1 299 ? 15.953 -5.912 14.761 1.00 49.84 299 ALA A N 1
ATOM 2210 C CA . ALA A 1 299 ? 15.843 -5.970 16.228 1.00 49.84 299 ALA A CA 1
ATOM 2211 C C . ALA A 1 299 ? 16.996 -6.734 16.908 1.00 49.84 299 ALA A C 1
ATOM 2213 O O . ALA A 1 299 ? 17.426 -6.290 18.002 1.00 49.84 299 ALA A O 1
#

Nearest PDB structures (foldseek):
  8rt8-assembly1_z  TM=4.940E-01  e=2.584E-01  Escherichia coli
  6gyb-assembly1_b  TM=2.093E-01  e=3.554E-01  Xanthomonas citri pv. citri str. 306
  7sfa-assembly1_A  TM=2.266E-01  e=4.318E+00  Branchiostoma floridae
  5ltq-assembly1_B  TM=1.369E-01  e=5.340E+00  Branchiostoma lanceolatum
  5ltq-assembly4_M  TM=1.386E-01  e=8.169E+00  Branchiostoma lanceolatum

pLDDT: mean 85.84, std 12.12, range [39.78, 97.94]

Mean predicted aligned error: 9.27 Å

Solvent-accessible surface area (backbone atoms only — not comparable to full-atom values): 16451 Å² total; per-residue (Å²): 135,84,78,84,79,73,85,49,71,68,57,63,73,66,57,50,55,37,66,45,79,43,70,8,59,76,24,43,29,75,46,60,50,33,24,87,88,37,94,89,42,66,50,65,90,57,44,42,82,91,55,82,64,47,78,54,76,95,39,29,36,39,38,70,57,95,58,86,48,78,48,76,42,54,40,30,55,86,95,39,61,23,45,41,38,33,37,40,36,74,78,75,75,75,62,18,70,84,63,100,78,64,46,84,42,58,41,72,50,66,32,70,82,58,31,87,46,90,61,40,28,35,40,41,30,44,33,29,40,81,54,87,61,29,39,38,41,34,41,43,36,42,37,72,45,63,24,32,38,38,60,61,63,70,58,99,52,55,30,35,35,35,27,39,35,43,27,60,88,43,44,50,67,19,41,34,34,47,33,33,35,34,23,29,27,35,78,45,73,54,62,76,75,72,85,88,76,63,62,64,65,38,79,45,98,50,41,22,13,14,62,93,42,73,70,61,78,54,75,48,70,72,44,36,66,45,26,34,27,35,58,48,48,24,69,84,62,75,36,83,46,64,82,46,36,34,36,36,52,32,38,40,45,71,91,56,71,46,30,23,48,29,67,78,80,71,45,54,42,46,37,86,76,46,54,81,43,64,81,29,38,38,36,55,71,51,49,54,50,49,25,56,54,50,57,65,72,77,109

Radius of gyration: 24.04 Å; Cα contacts (8 Å, |Δi|>4): 703; chains: 1; bounding box: 55×36×72 Å